Protein AF-A0A3S3Q9B1-F1 (afdb_monomer)

Organism: NCBI:txid337451

pLDDT: mean 76.55, std 15.91, range [37.69, 96.19]

Solvent-accessible surface area (backbone atoms only — not comparable to full-atom values): 11858 Å² total; per-residue (Å²): 141,81,86,81,82,79,83,76,65,72,68,66,63,62,66,69,70,69,63,75,92,60,77,68,72,58,46,68,86,80,88,86,66,55,57,88,33,91,87,23,96,75,39,64,89,87,60,53,73,64,57,52,51,53,49,50,52,52,49,54,61,58,49,54,61,74,75,48,88,69,92,48,78,86,69,70,36,44,25,36,36,39,21,56,76,62,81,48,58,57,76,54,77,49,78,68,45,53,60,90,79,42,88,65,54,41,81,47,54,31,87,36,75,68,34,50,76,69,32,92,77,44,84,55,40,60,28,75,50,72,46,98,79,78,67,29,34,36,32,34,34,38,31,27,29,60,50,76,42,69,12,94,67,22,96,80,44,47,34,76,46,68,74,42,52,30,31,38,22,22,33,30,43,58,83,58,88,18,75,49,49,57,48,80,17,75,46,95,41,85,42,5,70,79,50,69,126

InterPro domains:
  IPR021109 Aspartic peptidase domain superfamily [G3DSA:2.40.70.10] (76-196)
  IPR021109 Aspartic peptidase domain superfamily [SSF50630] (79-195)
  IPR032861 Xylanase inhibitor, N-terminal [PF14543] (80-195)
  IPR033121 Peptidase family A1 domain [PS51767] (60-197)
  IPR051708 Plant Aspartic Proteinase A1 [PTHR47967] (14-195)

Secondary structure (DSSP, 8-state):
---------THHHHTTS-----------------TTSTTSTT--TT--HHHHHHHHHHHHHHTHHHHS---SGGG----EEEBSSPSEE---SSPPB-GGG-SS-EEPPTTSHHHHHH-TT-SS-EEEEE-TTSS-EEEEEEEEEEEEEE-SSSTTSEEEEEEEEEEEEEEEES--TTT-SEE---SSSTTSGGG--

Nearest PDB structures (foldseek):
  4zl4-assembly2_B  TM=7.342E-01  e=2.072E-05  Plasmodium vivax
  8tyf-assembly1_A  TM=6.576E-01  e=2.203E-05  Plasmodium vivax Sal-1
  8tyg-assembly1_A  TM=7.034E-01  e=2.431E-04  Plasmodium vivax Sal-1
  6yf7-assembly1_AA  TM=3.285E-01  e=1.831E+00  Marine phage AC

Sequence (197 aa):
MAASATLFPIATFFFLLNLPNSLDAAGFSVDLIHRDSPKSPFYNHSESLFDRVSRAIHRSNSHVNYFIPSTSVATRKDVFSTCLPCKSCYKQLVPLFDPSKSSTRKEISCDSSICVNISHDCTSNEYMYSYGDYVTYTNGVLARETFMMNSSDSASGRLSIPNITFGCGQDNHGTFFGEAAGVVGLGKGPFSLISLN

Foldseek 3Di:
DDDDDDCPDPVVVVVVPPPPPDPVVQDADDDDDDLCDPPHPNHDPPDDPVNVVVVVVVVVVVCVVVVVPDLDLQPDLAWEFAAPPAPAADAAPDDGHYLVPAPQKDFDQLPDPVNVSNDVPSPFQKDKYADPVRQWIFIAGKIWGWDKDQTPRDPVRIDTDGGQIHGHGRHTGDDPVNHGRIDARCDDDCRHPPNPD

Radius of gyration: 24.28 Å; Cα contacts (8 Å, |Δi|>4): 300; chains: 1; bounding box: 94×49×45 Å

Structure (mmCIF, N/CA/C/O backbone):
data_AF-A0A3S3Q9B1-F1
#
_entry.id   AF-A0A3S3Q9B1-F1
#
loop_
_atom_site.group_PDB
_atom_site.id
_atom_site.type_symbol
_atom_site.label_atom_id
_atom_site.label_alt_id
_atom_site.label_comp_id
_atom_site.label_asym_id
_atom_site.label_entity_id
_atom_site.label_seq_id
_atom_site.pdbx_PDB_ins_code
_atom_site.Cartn_x
_atom_site.Cartn_y
_atom_site.Cartn_z
_atom_site.occupancy
_atom_site.B_iso_or_equiv
_atom_site.auth_seq_id
_atom_site.auth_comp_id
_atom_site.auth_asym_id
_atom_site.auth_atom_id
_atom_site.pdbx_PDB_model_num
ATOM 1 N N . MET A 1 1 ? -75.116 21.967 12.425 1.00 39.22 1 MET A N 1
ATOM 2 C CA . MET A 1 1 ? -74.081 21.658 11.417 1.00 39.22 1 MET A CA 1
ATOM 3 C C . MET A 1 1 ? -73.132 22.842 11.345 1.00 39.22 1 MET A C 1
ATOM 5 O O . MET A 1 1 ? -73.524 23.879 10.837 1.00 39.22 1 MET A O 1
ATOM 9 N N . ALA A 1 2 ? -71.936 22.723 11.913 1.00 37.69 2 ALA A N 1
ATOM 10 C CA . ALA A 1 2 ? -70.848 23.674 11.709 1.00 37.69 2 ALA A CA 1
ATOM 11 C C . ALA A 1 2 ? -69.559 22.850 11.668 1.00 37.69 2 ALA A C 1
ATOM 13 O O . ALA A 1 2 ? -69.164 22.269 12.676 1.00 37.69 2 ALA A O 1
ATOM 14 N N . ALA A 1 3 ? -68.978 22.706 10.478 1.00 39.88 3 ALA A N 1
ATOM 15 C CA . ALA A 1 3 ? -67.693 22.051 10.292 1.00 39.88 3 ALA A CA 1
ATOM 16 C C . ALA A 1 3 ? -66.604 23.122 10.418 1.00 39.88 3 ALA A C 1
ATOM 18 O O . ALA A 1 3 ? -66.527 24.033 9.598 1.00 39.88 3 ALA A O 1
ATOM 19 N N . SER A 1 4 ? -65.808 23.033 11.482 1.00 40.53 4 SER A N 1
ATOM 20 C CA . SER A 1 4 ? -64.617 23.855 11.673 1.00 40.53 4 SER A CA 1
ATOM 21 C C . SER A 1 4 ? -63.492 23.273 10.818 1.00 40.53 4 SER A C 1
ATOM 23 O O . SER A 1 4 ? -63.052 22.149 11.055 1.00 40.53 4 SER A O 1
ATOM 25 N N . ALA A 1 5 ? -63.069 24.008 9.791 1.00 48.28 5 ALA A N 1
ATOM 26 C CA . ALA A 1 5 ? -61.915 23.658 8.975 1.00 48.28 5 ALA A CA 1
ATOM 27 C C . ALA A 1 5 ? -60.637 24.049 9.730 1.00 48.28 5 ALA A C 1
ATOM 29 O O . ALA A 1 5 ? -60.256 25.219 9.778 1.00 48.28 5 ALA A O 1
ATOM 30 N N . THR A 1 6 ? -59.974 23.072 10.342 1.00 53.41 6 THR A N 1
ATOM 31 C CA . THR A 1 6 ? -58.645 23.255 10.925 1.00 53.41 6 THR A CA 1
ATOM 32 C C . THR A 1 6 ? -57.597 23.221 9.812 1.00 53.41 6 THR A C 1
ATOM 34 O O . THR A 1 6 ? -57.182 22.168 9.336 1.00 53.41 6 THR A O 1
ATOM 37 N N . LEU A 1 7 ? -57.162 24.406 9.381 1.00 52.91 7 LEU A N 1
ATOM 38 C CA . LEU A 1 7 ? -55.941 24.596 8.598 1.00 52.91 7 LEU A CA 1
ATOM 39 C C . LEU A 1 7 ? -54.734 24.208 9.468 1.00 52.91 7 LEU A C 1
ATOM 41 O O . LEU A 1 7 ? -54.210 25.028 10.218 1.00 52.91 7 LEU A O 1
ATOM 45 N N . PHE A 1 8 ? -54.299 22.949 9.393 1.00 51.44 8 PHE A N 1
ATOM 46 C CA . PHE A 1 8 ? -52.978 22.560 9.886 1.00 51.44 8 PHE A CA 1
ATOM 47 C C . PHE A 1 8 ? -51.910 23.077 8.905 1.00 51.44 8 PHE A C 1
ATOM 49 O O . PHE A 1 8 ? -52.069 22.925 7.691 1.00 51.44 8 PHE A O 1
ATOM 56 N N . PRO A 1 9 ? -50.850 23.747 9.386 1.00 48.22 9 PRO A N 1
ATOM 57 C CA . PRO A 1 9 ? -50.042 24.614 8.549 1.00 48.22 9 PRO A CA 1
ATOM 58 C C . PRO A 1 9 ? -49.066 23.798 7.700 1.00 48.22 9 PRO A C 1
ATOM 60 O O . PRO A 1 9 ? -48.244 23.047 8.212 1.00 48.22 9 PRO A O 1
ATOM 63 N N . ILE A 1 10 ? -49.079 24.061 6.394 1.00 54.91 10 ILE A N 1
ATOM 64 C CA . ILE A 1 10 ? -48.086 23.619 5.394 1.00 54.91 10 ILE A CA 1
ATOM 65 C C . ILE A 1 10 ? -46.639 23.989 5.813 1.00 54.91 10 ILE A C 1
ATOM 67 O O . ILE A 1 10 ? -45.666 23.425 5.315 1.00 54.91 10 ILE A O 1
ATOM 71 N N . ALA A 1 11 ? -46.482 24.888 6.791 1.00 51.44 11 ALA A N 1
ATOM 72 C CA . ALA A 1 11 ? -45.204 25.306 7.354 1.00 51.44 11 ALA A CA 1
ATOM 73 C C . ALA A 1 11 ? -44.421 24.189 8.076 1.00 51.44 11 ALA A C 1
ATOM 75 O O . ALA A 1 11 ? -43.192 24.230 8.069 1.00 51.44 11 ALA A O 1
ATOM 76 N N . THR A 1 12 ? -45.073 23.174 8.661 1.00 50.50 12 THR A N 1
ATOM 77 C CA . THR A 1 12 ? -44.341 22.069 9.319 1.00 50.50 12 THR A CA 1
ATOM 78 C C . THR A 1 12 ? -43.737 21.082 8.321 1.00 50.50 12 THR A C 1
ATOM 80 O O . THR A 1 12 ? -42.731 20.450 8.630 1.00 50.50 12 THR A O 1
ATOM 83 N N . PHE A 1 13 ? -44.277 20.997 7.100 1.00 46.75 13 PHE A N 1
ATOM 84 C CA . PHE A 1 13 ? -43.728 20.139 6.045 1.00 46.75 13 PHE A CA 1
ATOM 85 C C . PHE A 1 13 ? -42.479 20.749 5.385 1.00 46.75 13 PHE A C 1
ATOM 87 O O . PHE A 1 13 ? -41.559 20.029 5.008 1.00 46.75 13 PHE A O 1
ATOM 94 N N . PHE A 1 14 ? -42.387 22.083 5.324 1.00 45.53 14 PHE A N 1
ATOM 95 C CA . PHE A 1 14 ? -41.204 22.778 4.795 1.00 45.53 14 PHE A CA 1
ATOM 96 C C . PHE A 1 14 ? -39.977 22.711 5.717 1.00 45.53 14 PHE A C 1
ATOM 98 O O . PHE A 1 14 ? -38.847 22.809 5.240 1.00 45.53 14 PHE A O 1
ATOM 105 N N . PHE A 1 15 ? -40.169 22.493 7.021 1.00 44.94 15 PHE A N 1
ATOM 106 C CA . PHE A 1 15 ? -39.056 22.354 7.965 1.00 44.94 15 PHE A CA 1
ATOM 107 C C . PHE A 1 15 ? -38.378 20.974 7.937 1.00 44.94 15 PHE A C 1
ATOM 109 O O . PHE A 1 15 ? -37.271 20.845 8.447 1.00 44.94 15 PHE A O 1
ATOM 116 N N . LEU A 1 16 ? -38.983 19.962 7.300 1.00 45.41 16 LEU A N 1
ATOM 117 C CA . LEU A 1 16 ? -38.395 18.619 7.167 1.00 45.41 16 LEU A CA 1
ATOM 118 C C . LEU A 1 16 ? -37.626 18.395 5.852 1.00 45.41 16 LEU A C 1
ATOM 120 O O . LEU A 1 16 ? -36.987 17.359 5.700 1.00 45.41 16 LEU A O 1
ATOM 124 N N . LEU A 1 17 ? -37.642 19.353 4.917 1.00 45.69 17 LEU A N 1
ATOM 125 C CA . LEU A 1 17 ? -36.891 19.263 3.652 1.00 45.69 17 LEU A CA 1
ATOM 126 C C . LEU A 1 17 ? -35.545 19.999 3.669 1.00 45.69 17 LEU A C 1
ATOM 128 O O . LEU A 1 17 ? -34.814 19.949 2.687 1.00 45.69 17 LEU A O 1
ATOM 132 N N . ASN A 1 18 ? -35.181 20.617 4.793 1.00 46.81 18 ASN A N 1
ATOM 133 C CA . ASN A 1 18 ? -33.829 21.123 5.017 1.00 46.81 18 ASN A CA 1
ATOM 134 C C . ASN A 1 18 ? -33.027 20.130 5.868 1.00 46.81 18 ASN A C 1
ATOM 136 O O . ASN A 1 18 ? -32.461 20.496 6.896 1.00 46.81 18 ASN A O 1
ATOM 140 N N . LEU A 1 19 ? -32.964 18.862 5.446 1.00 50.75 19 LEU A N 1
ATOM 141 C CA . LEU A 1 19 ? -31.731 18.129 5.706 1.00 50.75 19 LEU A CA 1
ATOM 142 C C . LEU A 1 19 ? -30.678 18.767 4.797 1.00 50.75 19 LEU A C 1
ATOM 144 O O . LEU A 1 19 ? -30.915 18.835 3.587 1.00 50.75 19 LEU A O 1
ATOM 148 N N . PRO A 1 20 ? -29.542 19.255 5.321 1.00 48.69 20 PRO A N 1
ATOM 149 C CA . PRO A 1 20 ? -28.422 19.562 4.458 1.00 48.69 20 PRO A CA 1
ATOM 150 C C . PRO A 1 20 ? -28.050 18.254 3.758 1.00 48.69 20 PRO A C 1
ATOM 152 O O . PRO A 1 20 ? -27.448 17.360 4.347 1.00 48.69 20 PRO A O 1
ATOM 155 N N . ASN A 1 21 ? -28.431 18.131 2.487 1.00 48.91 21 ASN A N 1
ATOM 156 C CA . ASN A 1 21 ? -27.843 17.168 1.567 1.00 48.91 21 ASN A CA 1
ATOM 157 C C . ASN A 1 21 ? -26.429 17.646 1.223 1.00 48.91 21 ASN A C 1
ATOM 159 O O . ASN A 1 21 ? -26.099 17.927 0.078 1.00 48.91 21 ASN A O 1
ATOM 163 N N . SER A 1 22 ? -25.600 17.762 2.246 1.00 51.00 22 SER A N 1
ATOM 164 C CA . SER A 1 22 ? -24.172 17.587 2.135 1.00 51.00 22 SER A CA 1
ATOM 165 C C . SER A 1 22 ? -23.821 16.624 3.256 1.00 51.00 22 SER A C 1
ATOM 167 O O . SER A 1 22 ? -23.395 17.007 4.345 1.00 51.00 22 SER A O 1
ATOM 169 N N . LEU A 1 23 ? -23.990 15.327 2.976 1.00 49.91 23 LEU A N 1
ATOM 170 C CA . LEU A 1 23 ? -22.909 14.439 3.372 1.00 49.91 23 LEU A CA 1
ATOM 171 C C . LEU A 1 23 ? -21.690 15.052 2.682 1.00 49.91 23 LEU A C 1
ATO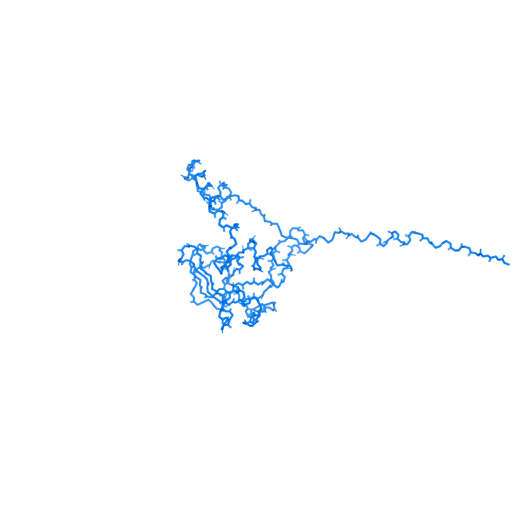M 173 O O . LEU A 1 23 ? -21.492 14.834 1.488 1.00 49.91 23 LEU A O 1
ATOM 177 N N . ASP A 1 24 ? -20.946 15.901 3.394 1.00 52.44 24 ASP A N 1
ATOM 178 C CA . ASP A 1 24 ? -19.548 16.104 3.065 1.00 52.44 24 ASP A CA 1
ATOM 179 C C . ASP A 1 24 ? -18.982 14.699 3.143 1.00 52.44 24 ASP A C 1
ATOM 181 O O . ASP A 1 24 ? -18.795 14.132 4.224 1.00 52.44 24 ASP A O 1
ATOM 185 N N . ALA A 1 25 ? -18.888 14.057 1.982 1.00 57.12 25 ALA A N 1
ATOM 186 C CA . ALA A 1 25 ? -18.220 12.790 1.855 1.00 57.12 25 ALA A CA 1
ATOM 187 C C . ALA A 1 25 ? -16.782 13.113 2.233 1.00 57.12 25 ALA A C 1
ATOM 189 O O . ALA A 1 25 ? -16.034 13.641 1.415 1.00 57.12 25 ALA A O 1
ATOM 190 N N . ALA A 1 26 ? -16.458 12.911 3.513 1.00 61.94 26 ALA A N 1
ATOM 191 C CA . ALA A 1 26 ? -15.146 13.182 4.055 1.00 61.94 26 ALA A CA 1
ATOM 192 C C . ALA A 1 26 ? -14.145 12.464 3.149 1.00 61.94 26 ALA A C 1
ATOM 194 O O . ALA A 1 26 ? -14.135 11.237 3.054 1.00 61.94 26 ALA A O 1
ATOM 195 N N . GLY A 1 27 ? -13.389 13.257 2.402 1.00 68.69 27 GLY A N 1
ATOM 196 C CA . GLY A 1 27 ? -12.473 12.795 1.375 1.00 68.69 27 GLY A CA 1
ATOM 197 C C . GLY A 1 27 ? -11.041 13.099 1.773 1.00 68.69 27 GLY A C 1
ATOM 198 O O . GLY A 1 27 ? -10.777 13.820 2.735 1.00 68.69 27 GLY A O 1
ATOM 199 N N . PHE A 1 28 ? -10.094 12.539 1.039 1.00 72.44 28 PHE A N 1
ATOM 200 C CA . PHE A 1 28 ? -8.712 12.995 1.082 1.00 72.44 28 PHE A CA 1
ATOM 201 C C . PHE A 1 28 ? -8.373 13.588 -0.283 1.00 72.44 28 PHE A C 1
ATOM 203 O O . PHE A 1 28 ? -8.840 13.099 -1.312 1.00 72.44 28 PHE A O 1
ATOM 210 N N . SER A 1 29 ? -7.569 14.648 -0.283 1.00 74.31 29 SER A N 1
ATOM 211 C CA . SER A 1 29 ? -7.074 15.268 -1.507 1.00 74.31 29 SER A CA 1
ATOM 212 C C . SER A 1 29 ? -5.618 14.872 -1.727 1.00 74.31 29 SER A C 1
ATOM 214 O O . SER A 1 29 ? -4.835 14.805 -0.776 1.00 74.31 29 SER A O 1
ATOM 216 N N . VAL A 1 30 ? -5.258 14.580 -2.976 1.00 76.69 30 VAL A N 1
ATOM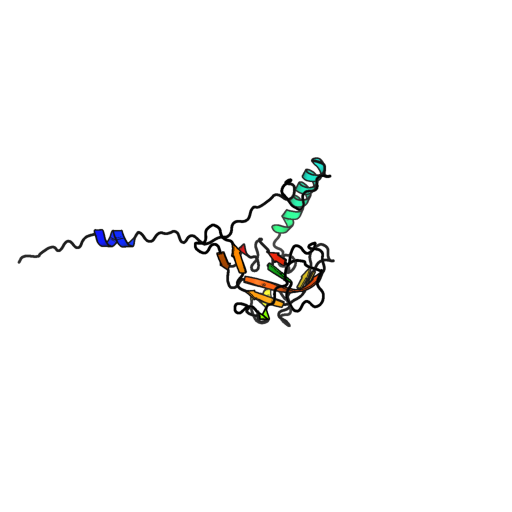 217 C CA . VAL A 1 30 ? -3.887 14.257 -3.386 1.00 76.69 30 VAL A CA 1
ATOM 218 C C . VAL A 1 30 ? -3.531 15.097 -4.599 1.00 76.69 30 VAL A C 1
ATOM 220 O O . VAL A 1 30 ? -4.252 15.090 -5.597 1.00 76.69 30 VAL A O 1
ATOM 223 N N . ASP A 1 31 ? -2.378 15.758 -4.541 1.00 80.56 31 ASP A N 1
ATOM 224 C CA . ASP A 1 31 ? -1.837 16.481 -5.684 1.00 80.56 31 ASP A CA 1
ATOM 225 C C . ASP A 1 31 ? -1.187 15.512 -6.677 1.00 80.56 31 ASP A C 1
ATOM 227 O O . ASP A 1 31 ? -0.159 14.885 -6.406 1.00 80.56 31 ASP A O 1
ATOM 231 N N . LEU A 1 32 ? -1.773 15.408 -7.870 1.00 81.38 32 LEU A N 1
ATOM 232 C CA . LEU A 1 32 ? -1.190 14.653 -8.975 1.00 81.38 32 LEU A CA 1
ATOM 233 C C . LEU A 1 32 ? -0.111 15.492 -9.664 1.00 81.38 32 LEU A C 1
ATOM 235 O O . LEU A 1 32 ? -0.386 16.340 -10.514 1.00 81.38 32 LEU A O 1
ATOM 239 N N . ILE A 1 33 ? 1.145 15.234 -9.310 1.00 85.31 33 ILE A N 1
ATOM 240 C CA . ILE A 1 33 ? 2.300 15.864 -9.951 1.00 85.31 33 ILE A CA 1
ATOM 241 C C . ILE A 1 33 ? 2.735 15.006 -11.141 1.00 85.31 33 ILE A C 1
ATOM 243 O O . ILE A 1 33 ? 3.099 13.841 -10.989 1.00 85.31 33 ILE A O 1
ATOM 247 N N . HIS A 1 34 ? 2.734 15.586 -12.344 1.00 85.06 34 HIS A N 1
ATOM 248 C CA . HIS A 1 34 ? 3.246 14.900 -13.531 1.00 85.06 34 HIS A CA 1
ATOM 249 C C . HIS A 1 34 ? 4.719 14.502 -13.330 1.00 85.06 34 HIS A C 1
ATOM 251 O O . HIS A 1 34 ? 5.523 15.336 -12.921 1.00 85.06 34 HIS A O 1
ATOM 257 N N . ARG A 1 35 ? 5.099 13.259 -13.667 1.00 83.81 35 ARG A N 1
ATOM 258 C CA . ARG A 1 35 ? 6.462 12.719 -13.460 1.00 83.81 35 ARG A CA 1
ATOM 259 C C . ARG A 1 35 ? 7.567 13.630 -14.001 1.00 83.81 35 ARG A C 1
ATOM 261 O O . ARG A 1 35 ? 8.596 13.788 -13.354 1.00 83.81 35 ARG A O 1
ATOM 268 N N . ASP A 1 36 ? 7.341 14.212 -15.177 1.00 84.06 36 ASP A N 1
ATOM 269 C CA . ASP A 1 36 ? 8.312 15.076 -15.860 1.00 84.06 36 ASP A CA 1
ATOM 270 C C . ASP A 1 36 ? 8.165 16.567 -15.464 1.00 84.06 36 ASP A C 1
ATOM 272 O O . ASP A 1 36 ? 8.717 17.443 -16.125 1.00 84.06 36 ASP A O 1
ATOM 276 N N . SER A 1 37 ? 7.408 16.878 -14.405 1.00 89.00 37 SER A N 1
ATOM 277 C CA . SER A 1 37 ? 7.353 18.211 -13.787 1.00 89.00 37 SER A CA 1
ATOM 278 C C . SER A 1 37 ? 8.567 18.431 -12.881 1.00 89.00 37 SER A C 1
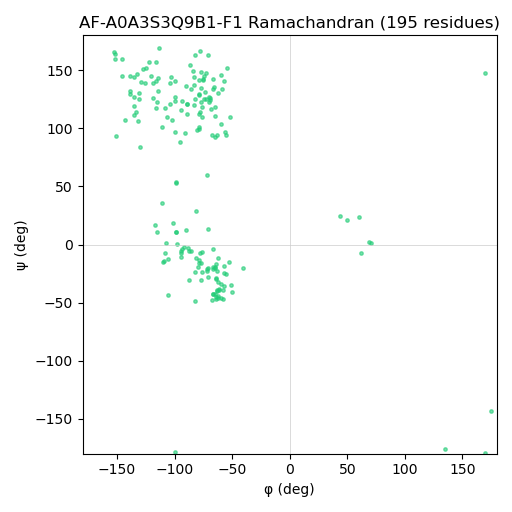ATOM 280 O O . SER A 1 37 ? 8.889 17.521 -12.126 1.00 89.00 37 SER A O 1
ATOM 282 N N . PRO A 1 38 ? 9.168 19.634 -12.823 1.00 89.94 38 PRO A N 1
ATOM 283 C CA . PRO A 1 38 ? 10.228 19.955 -11.858 1.00 89.94 38 PRO A CA 1
ATOM 284 C C . PRO A 1 38 ? 9.846 19.755 -10.383 1.00 89.94 38 PRO A C 1
ATOM 286 O O . PRO A 1 38 ? 10.723 19.683 -9.532 1.00 89.94 38 PRO A O 1
ATOM 289 N N . LYS A 1 39 ? 8.544 19.686 -10.066 1.00 88.31 39 LYS A N 1
ATOM 290 C CA . LYS A 1 39 ? 8.042 19.394 -8.712 1.00 88.31 39 LYS A CA 1
ATOM 291 C C . LYS A 1 39 ? 8.037 17.898 -8.372 1.00 88.31 39 LYS A C 1
ATOM 293 O O . LYS A 1 39 ? 7.766 17.540 -7.233 1.00 88.31 39 LYS A O 1
ATOM 298 N N . SER A 1 40 ? 8.243 17.026 -9.358 1.00 84.31 40 SER A N 1
ATOM 299 C CA . SER A 1 40 ? 8.225 15.576 -9.170 1.00 84.31 40 SER A CA 1
ATOM 300 C C . SER A 1 40 ? 9.532 15.110 -8.522 1.00 84.31 40 SER A C 1
ATOM 302 O O . SER A 1 40 ? 10.600 15.478 -9.013 1.00 84.31 40 SER A O 1
ATOM 304 N N . PRO A 1 41 ? 9.490 14.234 -7.502 1.00 83.12 41 PRO A N 1
ATOM 305 C CA . PRO A 1 41 ? 10.698 13.639 -6.923 1.00 83.12 41 PRO A CA 1
ATOM 306 C C . PRO A 1 41 ? 11.461 12.750 -7.922 1.00 83.12 41 PRO A C 1
ATOM 308 O O . PRO A 1 41 ? 12.636 12.461 -7.728 1.00 83.12 41 PRO A O 1
ATOM 311 N N . PHE A 1 42 ? 10.815 12.345 -9.020 1.00 80.81 42 PHE A N 1
ATOM 312 C CA . PHE A 1 42 ? 11.414 11.550 -10.097 1.00 80.81 42 PHE A CA 1
ATOM 313 C C . PHE A 1 42 ? 11.841 12.394 -11.306 1.00 80.81 42 PHE A C 1
ATOM 315 O O . PHE A 1 42 ? 12.105 11.847 -12.381 1.00 80.81 42 PHE A O 1
ATOM 322 N N . TYR A 1 43 ? 11.845 13.722 -11.173 1.00 86.38 43 TYR A N 1
ATOM 323 C CA . TYR A 1 43 ? 12.243 14.614 -12.250 1.00 86.38 43 TYR A CA 1
ATOM 324 C C . TYR A 1 43 ? 13.743 14.506 -12.526 1.00 86.38 43 TYR A C 1
ATOM 326 O O . TYR A 1 43 ? 14.574 14.687 -11.640 1.00 86.38 43 TYR A O 1
ATOM 334 N N . ASN A 1 44 ? 14.098 14.253 -13.783 1.00 86.50 44 ASN A N 1
ATOM 335 C CA . ASN A 1 44 ? 15.488 14.179 -14.205 1.00 86.50 44 ASN A CA 1
ATOM 336 C C . ASN A 1 44 ? 15.898 15.468 -14.936 1.00 86.50 44 ASN A C 1
ATOM 338 O O . ASN A 1 44 ? 15.505 15.719 -16.081 1.00 86.50 44 ASN A O 1
ATOM 342 N N . HIS A 1 45 ? 16.709 16.286 -14.259 1.00 87.56 45 HIS A N 1
ATOM 343 C CA . HIS A 1 45 ? 17.209 17.564 -14.777 1.00 87.56 45 HIS A CA 1
ATOM 344 C C . HIS A 1 45 ? 18.162 17.410 -15.970 1.00 87.56 45 HIS A C 1
ATOM 346 O O . HIS A 1 45 ? 18.343 18.368 -16.717 1.00 87.56 45 HIS A O 1
ATOM 352 N N . SER A 1 46 ? 18.746 16.227 -16.168 1.00 91.62 46 SER A N 1
ATOM 353 C CA . SER A 1 46 ? 19.710 15.957 -17.239 1.00 91.62 46 SER A CA 1
ATOM 354 C C . SER A 1 46 ? 19.061 15.510 -18.556 1.00 91.62 46 SER A C 1
ATOM 356 O O . SER A 1 46 ? 19.770 15.309 -19.536 1.00 91.62 46 SER A O 1
ATOM 358 N N . GLU A 1 47 ? 17.735 15.339 -18.607 1.00 89.25 47 GLU A N 1
ATOM 359 C CA . GLU A 1 47 ? 17.032 14.915 -19.828 1.00 89.25 47 GLU A CA 1
ATOM 360 C C . GLU A 1 47 ? 16.729 16.076 -20.772 1.00 89.25 47 GLU A C 1
ATOM 362 O O . GLU A 1 47 ? 16.202 17.110 -20.345 1.00 89.25 47 GLU A O 1
ATOM 367 N N . SER A 1 48 ? 16.946 15.857 -22.071 1.00 91.69 48 SER A N 1
ATOM 368 C CA . SER A 1 48 ? 16.516 16.796 -23.104 1.00 91.69 48 SER A CA 1
ATOM 369 C C . SER A 1 48 ? 14.991 16.801 -23.270 1.00 91.69 48 SER A C 1
ATOM 371 O O . SER A 1 48 ? 14.285 15.871 -22.871 1.00 91.69 48 SER A O 1
ATOM 373 N N . LEU A 1 49 ? 14.463 17.845 -23.916 1.00 88.62 49 LEU A N 1
ATOM 374 C CA . LEU A 1 49 ? 13.045 17.905 -24.280 1.00 88.62 49 LEU A CA 1
ATOM 375 C C . LEU A 1 49 ? 12.637 16.722 -25.176 1.00 88.62 49 LEU A C 1
ATOM 377 O O . LEU A 1 49 ? 11.561 16.157 -24.992 1.00 88.62 49 LEU A O 1
ATOM 381 N N . PHE A 1 50 ? 13.504 16.323 -26.111 1.00 92.25 50 PHE A N 1
ATOM 382 C CA . PHE A 1 50 ? 13.240 15.204 -27.013 1.00 92.25 50 PHE A CA 1
ATOM 383 C C . PHE A 1 50 ? 13.141 13.876 -26.257 1.00 92.25 50 PHE A C 1
ATOM 385 O O . PHE A 1 50 ? 12.205 13.112 -26.489 1.00 92.25 50 PHE A O 1
ATOM 392 N N . ASP A 1 51 ? 14.035 13.632 -25.294 1.00 90.62 51 ASP A N 1
ATOM 393 C CA . ASP A 1 51 ? 13.993 12.414 -24.477 1.00 90.62 51 ASP A CA 1
ATOM 394 C C . ASP A 1 51 ? 12.696 12.318 -23.669 1.00 90.62 51 ASP A C 1
ATOM 396 O O . ASP A 1 51 ? 12.108 11.241 -23.549 1.00 90.62 51 ASP A O 1
ATOM 400 N N . ARG A 1 52 ? 12.214 13.453 -23.149 1.00 89.81 52 ARG A N 1
ATOM 401 C CA . ARG A 1 52 ? 10.943 13.522 -22.413 1.00 89.81 52 ARG A CA 1
ATOM 402 C C . ARG A 1 52 ? 9.759 13.180 -23.306 1.00 89.81 52 ARG A C 1
ATOM 404 O O . ARG A 1 52 ? 8.926 12.365 -22.917 1.00 89.81 52 ARG A O 1
ATOM 411 N N . VAL A 1 53 ? 9.702 13.757 -24.509 1.00 91.19 53 VAL A N 1
ATOM 412 C CA . VAL A 1 53 ? 8.643 13.466 -25.491 1.00 91.19 53 VAL A CA 1
ATOM 413 C C . VAL A 1 53 ? 8.703 12.003 -25.932 1.00 91.19 53 VAL A C 1
ATOM 415 O O . VAL A 1 53 ? 7.680 11.323 -25.925 1.00 91.19 53 VAL A O 1
ATOM 418 N N . SER A 1 54 ? 9.895 11.487 -26.235 1.00 91.94 54 SER A N 1
ATOM 419 C CA . SER A 1 54 ? 10.106 10.085 -26.610 1.00 91.94 54 SER A CA 1
ATOM 420 C C . SER A 1 54 ? 9.626 9.127 -25.514 1.00 91.94 54 SER A C 1
ATOM 422 O O . SER A 1 54 ? 8.835 8.218 -25.775 1.00 91.94 54 SER A O 1
ATOM 424 N N . ARG A 1 55 ? 9.993 9.384 -24.250 1.00 87.25 55 ARG A N 1
ATOM 425 C CA . ARG A 1 55 ? 9.491 8.612 -23.102 1.00 87.25 55 ARG A CA 1
ATOM 426 C C . ARG A 1 55 ? 7.982 8.745 -22.922 1.00 87.25 55 ARG A C 1
ATOM 428 O O . ARG A 1 55 ? 7.340 7.754 -22.586 1.00 87.25 55 ARG A O 1
ATOM 435 N N . ALA A 1 56 ? 7.401 9.926 -23.133 1.00 87.56 56 ALA A N 1
ATOM 436 C CA . ALA A 1 56 ? 5.955 10.119 -23.048 1.00 87.56 56 ALA A CA 1
ATOM 437 C C . ALA A 1 56 ? 5.207 9.288 -24.101 1.00 87.56 56 ALA A C 1
ATOM 439 O O . ALA A 1 56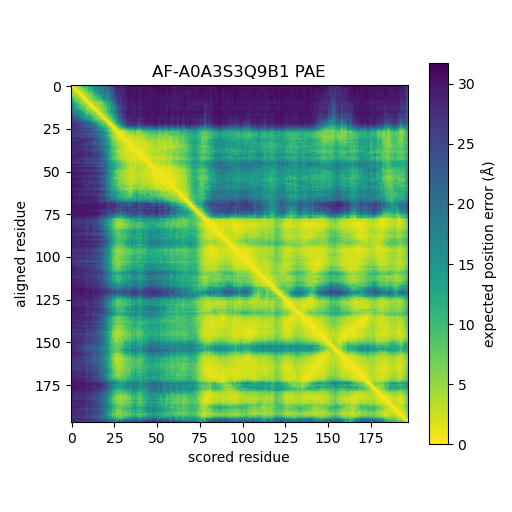 ? 4.249 8.599 -23.753 1.00 87.56 56 ALA A O 1
ATOM 440 N N . ILE A 1 57 ? 5.691 9.271 -25.345 1.00 87.81 57 ILE A N 1
ATOM 441 C CA . ILE A 1 57 ? 5.152 8.427 -26.422 1.00 87.81 57 ILE A CA 1
ATOM 442 C C . ILE A 1 57 ? 5.304 6.948 -26.065 1.00 87.81 57 ILE A C 1
ATOM 444 O O . ILE A 1 57 ? 4.342 6.187 -26.164 1.00 87.81 57 ILE A O 1
ATOM 448 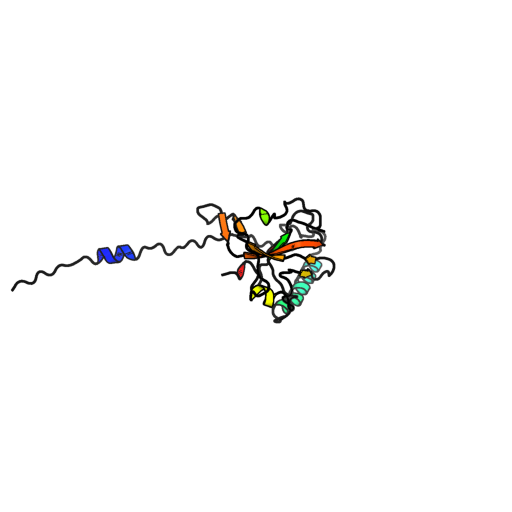N N . HIS A 1 58 ? 6.481 6.538 -25.588 1.00 85.94 58 HIS A N 1
ATOM 449 C CA . HIS A 1 58 ? 6.722 5.153 -25.191 1.00 85.94 58 HIS A CA 1
ATOM 450 C C . HIS A 1 58 ? 5.761 4.707 -24.080 1.00 85.94 58 HIS A C 1
ATOM 452 O O . HIS A 1 58 ? 5.113 3.671 -24.204 1.00 85.94 58 HIS A O 1
ATOM 458 N N . ARG A 1 59 ? 5.580 5.531 -23.038 1.00 84.19 59 ARG A N 1
ATOM 459 C CA . ARG A 1 59 ? 4.595 5.283 -21.973 1.00 84.19 59 ARG A CA 1
ATOM 460 C C . ARG A 1 59 ? 3.169 5.233 -22.509 1.00 84.19 59 ARG A C 1
ATOM 462 O O . ARG A 1 59 ? 2.399 4.393 -22.057 1.00 84.19 59 ARG A O 1
ATOM 469 N N . SER A 1 60 ? 2.821 6.094 -23.466 1.00 82.19 60 SER A N 1
ATOM 470 C CA . SER A 1 60 ? 1.494 6.087 -24.088 1.00 82.19 60 SER A CA 1
ATOM 471 C C . SER A 1 60 ? 1.219 4.784 -24.839 1.00 82.19 60 SER A C 1
ATOM 473 O O . SER A 1 60 ? 0.117 4.253 -24.737 1.00 82.19 60 SER A O 1
ATOM 475 N N . ASN A 1 61 ? 2.212 4.242 -25.544 1.00 81.88 61 ASN A N 1
ATOM 476 C CA . ASN A 1 61 ? 2.096 2.939 -26.197 1.00 81.88 61 ASN A CA 1
ATOM 477 C C . 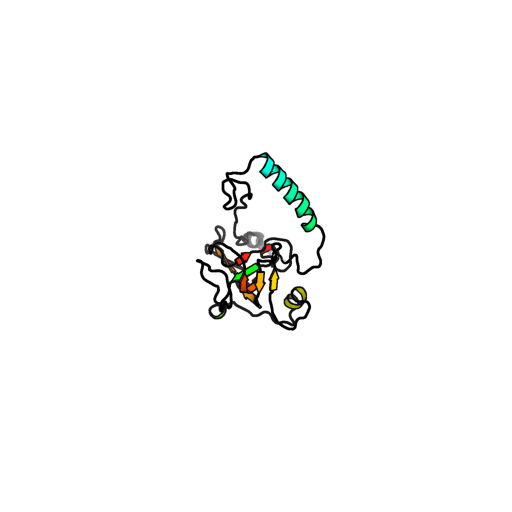ASN A 1 61 ? 1.966 1.811 -25.165 1.00 81.88 61 ASN A C 1
ATOM 479 O O . ASN A 1 61 ? 1.102 0.950 -25.299 1.00 81.88 61 ASN A O 1
ATOM 483 N N . SER A 1 62 ? 2.749 1.851 -24.083 1.00 74.12 62 SER A N 1
ATOM 484 C CA . SER A 1 62 ? 2.638 0.877 -22.988 1.00 74.12 62 SER A CA 1
ATOM 485 C C . SER A 1 62 ? 1.291 0.949 -22.258 1.00 74.12 62 SER A C 1
ATOM 487 O O . SER A 1 62 ? 0.800 -0.069 -21.775 1.00 74.12 62 SER A O 1
ATOM 489 N N . HIS A 1 63 ? 0.659 2.126 -22.210 1.00 70.06 63 HIS A N 1
ATOM 490 C CA . HIS A 1 63 ? -0.669 2.329 -21.625 1.00 70.06 63 HIS A CA 1
ATOM 491 C C . HIS A 1 63 ? -1.782 1.593 -22.377 1.00 70.06 63 HIS A C 1
ATOM 493 O O . HIS A 1 63 ? -2.827 1.334 -21.787 1.00 70.06 63 HIS A O 1
ATOM 499 N N . VAL A 1 64 ? -1.579 1.205 -23.639 1.00 69.25 64 VAL A N 1
ATOM 500 C CA . VAL A 1 64 ? -2.556 0.384 -24.374 1.00 69.25 64 VAL A CA 1
ATOM 501 C C . VAL A 1 64 ? -2.789 -0.949 -23.656 1.00 69.25 64 VAL A C 1
ATOM 503 O O . VAL A 1 64 ? -3.927 -1.403 -23.565 1.00 69.25 64 VAL A O 1
ATOM 506 N N . ASN A 1 65 ? -1.755 -1.505 -23.016 1.00 64.69 65 ASN A N 1
ATOM 507 C CA . ASN A 1 65 ? -1.863 -2.738 -22.231 1.00 64.69 65 ASN A CA 1
ATOM 508 C C . ASN A 1 65 ? -2.773 -2.596 -21.001 1.00 64.69 65 ASN A C 1
ATOM 510 O O . ASN A 1 65 ? -3.260 -3.596 -20.491 1.00 64.69 65 ASN A O 1
ATOM 514 N N . TYR A 1 66 ? -3.038 -1.370 -20.533 1.00 60.53 66 TYR A N 1
ATOM 515 C CA . TYR A 1 66 ? -3.981 -1.113 -19.441 1.00 60.53 66 TYR A CA 1
ATOM 516 C C . TYR A 1 66 ? -5.442 -1.338 -19.859 1.00 60.53 66 TYR A C 1
ATOM 518 O O . TYR A 1 66 ? -6.288 -1.636 -19.017 1.00 60.53 66 TYR A O 1
ATOM 526 N N . PHE A 1 67 ? -5.746 -1.158 -21.147 1.00 63.38 67 PHE A N 1
ATOM 527 C CA . PHE A 1 67 ? -7.091 -1.322 -21.702 1.00 63.38 67 PHE A CA 1
ATOM 528 C C . PHE A 1 67 ? -7.331 -2.718 -22.275 1.00 63.38 67 PHE A C 1
ATOM 530 O O . PHE A 1 67 ? -8.477 -3.067 -22.552 1.00 63.38 67 PHE A O 1
ATOM 537 N N . ILE A 1 68 ? -6.275 -3.523 -22.417 1.00 61.69 68 ILE A N 1
ATOM 538 C CA . ILE A 1 68 ? -6.407 -4.951 -22.684 1.00 61.69 68 ILE A CA 1
ATOM 539 C C . ILE A 1 68 ? -6.812 -5.608 -21.357 1.00 61.69 68 ILE A C 1
ATOM 541 O O . ILE A 1 68 ? -6.068 -5.496 -20.380 1.00 61.69 68 ILE A O 1
ATOM 545 N N . PRO A 1 69 ? -7.985 -6.258 -21.269 1.00 50.75 69 PRO A N 1
ATOM 546 C CA . PRO A 1 69 ? -8.402 -6.933 -20.052 1.00 50.75 69 PRO A CA 1
ATOM 547 C C . PRO A 1 69 ? -7.486 -8.136 -19.808 1.00 50.75 69 PRO A C 1
ATOM 549 O O . PRO A 1 69 ? -7.700 -9.222 -20.336 1.00 50.75 69 PRO A O 1
ATOM 552 N N . SER A 1 70 ? -6.442 -7.934 -19.008 1.00 47.88 70 SER A N 1
ATOM 553 C CA . SER A 1 70 ? -5.660 -9.028 -18.449 1.00 47.88 70 SER A CA 1
ATOM 554 C C . SER A 1 70 ? -6.460 -9.648 -17.313 1.00 47.88 70 SER A C 1
ATOM 556 O O . SER A 1 70 ? -6.611 -9.065 -16.244 1.00 47.88 70 SER A O 1
ATOM 558 N N . THR A 1 71 ? -6.951 -10.864 -17.534 1.00 47.81 71 THR A N 1
ATOM 559 C CA . THR A 1 71 ? -7.514 -11.753 -16.506 1.00 47.81 71 THR A CA 1
ATOM 560 C C . THR A 1 71 ? -6.437 -12.322 -15.575 1.00 47.81 71 THR A C 1
ATOM 562 O O . THR A 1 71 ? -6.682 -13.294 -14.867 1.00 47.81 71 THR A O 1
ATOM 565 N N . SER A 1 72 ? -5.219 -11.777 -15.608 1.00 44.47 72 SER A N 1
ATOM 566 C CA . SER A 1 72 ? -4.078 -12.309 -14.887 1.00 44.47 72 SER A CA 1
ATOM 567 C C . SER A 1 72 ? -3.827 -11.540 -13.595 1.00 44.47 72 SER A C 1
ATOM 569 O O . SER A 1 72 ? -3.842 -10.311 -13.523 1.00 44.47 72 SER A O 1
ATOM 571 N N . VAL A 1 73 ? -3.476 -12.320 -12.583 1.00 49.34 73 VAL A N 1
ATOM 572 C CA . VAL A 1 73 ? -2.837 -11.949 -11.316 1.00 49.34 73 VAL A CA 1
ATOM 573 C C . VAL A 1 73 ? -1.722 -10.884 -11.467 1.00 49.34 73 VAL A C 1
ATOM 575 O O . VAL A 1 73 ? -1.404 -10.178 -10.514 1.00 49.34 73 VAL A O 1
ATOM 578 N N . ALA A 1 74 ? -1.161 -10.718 -12.669 1.00 40.69 74 ALA A N 1
ATOM 579 C CA . ALA A 1 74 ? -0.085 -9.789 -13.010 1.00 40.69 74 ALA A CA 1
ATOM 580 C C . ALA A 1 74 ? -0.498 -8.304 -13.138 1.00 40.69 74 ALA A C 1
ATOM 582 O O . ALA A 1 74 ? 0.377 -7.452 -13.272 1.00 40.69 74 ALA A O 1
ATOM 583 N N . THR A 1 75 ? -1.789 -7.952 -13.076 1.00 50.41 75 THR A N 1
ATOM 584 C CA . THR A 1 75 ? -2.241 -6.542 -12.997 1.00 50.41 75 THR A CA 1
ATOM 585 C C . THR A 1 75 ? -2.847 -6.193 -11.641 1.00 50.41 75 THR A C 1
ATOM 587 O O . THR A 1 75 ? -3.813 -5.431 -11.556 1.00 50.41 75 THR A O 1
ATOM 590 N N . ARG A 1 76 ? -2.311 -6.772 -10.567 1.00 58.19 76 ARG A N 1
ATOM 591 C CA . ARG A 1 76 ? -2.694 -6.434 -9.197 1.00 58.19 76 ARG A CA 1
ATOM 592 C C . ARG A 1 76 ? -2.304 -4.981 -8.884 1.00 58.19 76 ARG A C 1
ATOM 594 O O . ARG A 1 76 ? -1.132 -4.623 -8.835 1.00 58.19 76 ARG A O 1
ATOM 601 N N . LYS A 1 77 ? -3.308 -4.113 -8.733 1.00 67.12 77 LYS A N 1
ATOM 602 C CA . LYS A 1 77 ? -3.157 -2.694 -8.350 1.00 67.12 77 LYS A CA 1
ATOM 603 C C . LYS A 1 77 ? -3.431 -2.560 -6.867 1.00 67.12 77 LYS A C 1
ATOM 605 O O . LYS A 1 77 ? -4.320 -1.816 -6.451 1.00 67.12 77 LYS A O 1
ATOM 610 N N . ASP A 1 78 ? -2.714 -3.369 -6.112 1.00 74.31 78 ASP A N 1
ATOM 611 C CA . ASP A 1 78 ? -3.065 -3.663 -4.740 1.00 74.31 78 ASP A CA 1
ATOM 612 C C . ASP A 1 78 ? -2.470 -2.619 -3.807 1.00 74.31 78 ASP A C 1
ATOM 614 O O . ASP A 1 78 ? -1.460 -1.970 -4.095 1.00 74.31 78 ASP A O 1
ATOM 618 N N . VAL A 1 79 ? -3.113 -2.461 -2.662 1.00 86.81 79 VAL A N 1
ATOM 619 C CA . VAL A 1 79 ? -2.512 -1.786 -1.520 1.00 86.81 79 VAL A CA 1
ATOM 620 C C . VAL A 1 79 ? -1.571 -2.781 -0.835 1.00 86.81 79 VAL A C 1
ATOM 622 O O . VAL A 1 79 ? -1.974 -3.905 -0.539 1.00 86.81 79 VAL A O 1
ATOM 625 N N . PHE A 1 80 ? -0.329 -2.384 -0.566 1.00 89.44 80 PHE A N 1
ATOM 626 C CA . PHE A 1 80 ? 0.623 -3.166 0.226 1.00 89.44 80 PHE A CA 1
ATOM 627 C C . PHE A 1 80 ? 1.299 -2.287 1.279 1.00 89.44 80 PHE A C 1
ATOM 629 O O . PHE A 1 80 ? 1.570 -1.108 1.040 1.00 89.44 80 PHE A O 1
ATOM 636 N N . SER A 1 81 ? 1.614 -2.881 2.428 1.00 92.62 81 SER A N 1
ATOM 637 C CA . SER A 1 81 ? 2.512 -2.294 3.422 1.00 92.62 81 SER A CA 1
ATOM 638 C C . SER A 1 81 ? 3.454 -3.347 4.008 1.00 92.62 81 SER A C 1
ATOM 640 O O . SER A 1 81 ? 3.070 -4.502 4.189 1.00 92.62 81 SER A O 1
ATOM 642 N N . THR A 1 82 ? 4.687 -2.948 4.307 1.00 93.94 82 THR A N 1
ATOM 643 C CA . THR A 1 82 ? 5.692 -3.753 4.999 1.00 93.94 82 THR A CA 1
ATOM 644 C C . THR A 1 82 ? 5.295 -3.933 6.465 1.00 93.94 82 THR A C 1
ATOM 646 O O . THR A 1 82 ? 5.131 -2.965 7.216 1.00 93.94 82 THR A O 1
ATOM 649 N N . CYS A 1 83 ? 5.169 -5.188 6.879 1.00 94.88 83 CYS A N 1
ATOM 650 C CA . CYS A 1 83 ? 4.630 -5.587 8.168 1.00 94.88 83 CYS A CA 1
ATOM 651 C C . CYS A 1 83 ? 5.649 -6.293 9.062 1.00 94.88 83 CYS A C 1
ATOM 653 O O . CYS A 1 83 ? 6.593 -6.930 8.596 1.00 94.88 83 CYS A O 1
ATOM 655 N N . LEU A 1 84 ? 5.390 -6.252 10.369 1.00 94.81 84 LEU A N 1
ATOM 656 C CA . LEU A 1 84 ? 6.009 -7.141 11.343 1.00 94.81 84 LEU A CA 1
ATOM 657 C C . LEU A 1 84 ? 5.264 -8.494 11.444 1.00 94.81 84 LEU A C 1
ATOM 659 O O . LEU A 1 84 ? 4.042 -8.537 11.282 1.00 94.81 84 LEU A O 1
ATOM 663 N N . PRO A 1 85 ? 5.976 -9.593 11.763 1.00 94.81 85 PRO A N 1
ATOM 664 C CA . PRO A 1 85 ? 7.432 -9.708 11.702 1.00 94.81 85 PRO A CA 1
ATOM 665 C C . PRO A 1 85 ? 7.925 -9.638 10.251 1.00 94.81 85 PRO A C 1
ATOM 667 O O . PRO A 1 85 ? 7.399 -10.319 9.374 1.00 94.81 85 PRO A O 1
ATOM 670 N N . CYS A 1 86 ? 8.967 -8.845 10.016 1.00 93.12 86 CYS A N 1
ATOM 671 C CA . CYS A 1 86 ? 9.668 -8.835 8.741 1.00 93.12 86 CYS A CA 1
ATOM 672 C C . CYS A 1 86 ? 10.786 -9.889 8.787 1.00 93.12 86 CYS A C 1
ATOM 674 O O . CYS A 1 86 ? 11.665 -9.824 9.648 1.00 93.12 86 CYS A O 1
ATOM 676 N N . LYS A 1 87 ? 10.742 -10.860 7.872 1.00 93.62 87 LYS A N 1
ATOM 677 C CA . LYS A 1 87 ? 11.738 -11.931 7.723 1.00 93.62 87 LYS A CA 1
ATOM 678 C C . LYS A 1 87 ? 12.947 -11.455 6.919 1.00 93.62 87 LYS A C 1
ATOM 680 O O . LYS A 1 87 ? 14.081 -11.650 7.339 1.00 93.62 87 LYS A O 1
ATOM 685 N N . SER A 1 88 ? 12.694 -10.829 5.773 1.00 92.94 88 SER A N 1
ATOM 686 C CA . SER A 1 88 ? 13.716 -10.332 4.850 1.00 92.94 88 SER A CA 1
ATOM 687 C C . SER A 1 88 ? 13.158 -9.118 4.115 1.00 92.94 88 SER A C 1
ATOM 689 O O . SER A 1 88 ? 12.455 -9.261 3.127 1.00 92.94 88 SER A O 1
ATOM 691 N N . CYS A 1 89 ? 13.398 -7.908 4.619 1.00 91.25 89 CYS A N 1
ATOM 692 C CA . CYS A 1 89 ? 12.927 -6.685 3.966 1.00 91.25 89 CYS A CA 1
ATOM 693 C C . CYS A 1 89 ? 14.084 -5.735 3.697 1.00 91.25 89 CYS A C 1
ATOM 695 O O . CYS A 1 89 ? 15.068 -5.693 4.443 1.00 91.25 89 CYS A O 1
ATOM 697 N N . TYR A 1 90 ? 13.929 -4.915 2.662 1.00 87.38 90 TYR A N 1
ATOM 698 C CA . TYR A 1 90 ? 14.764 -3.737 2.470 1.00 87.38 90 TYR A CA 1
ATOM 699 C C . TYR A 1 90 ? 14.742 -2.834 3.718 1.00 87.38 90 TYR A C 1
ATOM 701 O O . TYR A 1 90 ? 13.772 -2.788 4.478 1.00 87.38 90 TYR A O 1
ATOM 709 N N . LYS A 1 91 ? 15.831 -2.090 3.943 1.00 84.44 91 LYS A N 1
ATOM 710 C CA . LYS A 1 91 ? 15.911 -1.146 5.066 1.00 84.44 91 LYS A CA 1
ATOM 711 C C . LYS A 1 91 ? 14.982 0.042 4.820 1.00 84.44 91 LYS A C 1
ATOM 713 O O . LYS A 1 91 ? 15.096 0.706 3.791 1.00 84.44 91 LYS A O 1
ATOM 718 N N . GLN A 1 92 ? 14.119 0.335 5.789 1.00 85.31 92 GLN A N 1
ATOM 719 C CA . GLN A 1 92 ? 13.234 1.498 5.775 1.00 85.31 92 GLN A CA 1
ATOM 720 C C . GLN A 1 92 ? 13.475 2.427 6.965 1.00 85.31 92 GLN A C 1
ATOM 722 O O . GLN A 1 92 ? 13.817 1.970 8.053 1.00 85.31 92 GLN A O 1
ATOM 727 N N . LEU A 1 93 ? 13.327 3.733 6.730 1.00 84.44 93 LEU A N 1
ATOM 728 C CA . LEU A 1 93 ? 13.441 4.792 7.738 1.00 84.44 93 LEU A CA 1
ATOM 729 C C . LEU A 1 93 ? 12.100 5.036 8.434 1.00 84.44 93 LEU A C 1
ATOM 731 O O . LEU A 1 93 ? 12.055 5.399 9.607 1.00 84.44 93 LEU A O 1
ATOM 735 N N . VAL A 1 94 ? 11.005 4.821 7.706 1.00 86.94 94 VAL A N 1
ATOM 736 C CA . VAL A 1 94 ? 9.647 4.868 8.246 1.00 86.94 94 VAL A CA 1
ATOM 737 C C . VAL A 1 94 ? 9.320 3.592 9.040 1.00 86.94 94 VAL A C 1
ATOM 739 O O . VAL A 1 94 ? 9.822 2.516 8.700 1.00 86.94 94 VAL A O 1
ATOM 742 N N . PRO A 1 95 ? 8.478 3.662 10.088 1.00 91.12 95 PRO A N 1
ATOM 743 C CA . PRO A 1 95 ? 8.109 2.491 10.882 1.00 91.12 95 PRO A CA 1
ATOM 744 C C . PRO A 1 95 ? 7.423 1.389 10.065 1.00 91.12 95 PRO A C 1
ATOM 746 O O . PRO A 1 95 ? 6.655 1.663 9.144 1.00 91.12 95 PRO A O 1
ATOM 749 N N . LEU A 1 96 ? 7.684 0.136 10.440 1.00 93.12 96 LEU A N 1
ATOM 750 C CA . LEU A 1 96 ? 6.953 -1.032 9.945 1.00 93.12 96 LEU A CA 1
ATOM 751 C C . LEU A 1 96 ? 5.568 -1.097 10.591 1.00 93.12 96 LEU A C 1
ATOM 753 O O . LEU A 1 96 ? 5.422 -0.774 11.774 1.00 93.12 96 LEU A O 1
ATOM 757 N N . PHE A 1 97 ? 4.565 -1.561 9.847 1.00 94.44 97 PHE A N 1
ATOM 758 C CA . PHE A 1 97 ? 3.241 -1.782 10.418 1.00 94.44 97 PHE A CA 1
ATOM 759 C C . PHE A 1 97 ? 3.256 -3.017 11.330 1.00 94.44 97 PHE A C 1
ATOM 761 O O . PHE A 1 97 ? 3.647 -4.104 10.910 1.00 94.44 97 PHE A O 1
ATOM 768 N N . ASP A 1 98 ? 2.834 -2.862 12.586 1.00 95.31 98 ASP A N 1
ATOM 769 C CA . ASP A 1 98 ? 2.694 -3.968 13.535 1.00 95.31 98 ASP A CA 1
ATOM 770 C C . ASP A 1 98 ? 1.221 -4.401 13.616 1.00 95.31 98 ASP A C 1
ATOM 772 O O . ASP A 1 98 ? 0.445 -3.782 14.353 1.00 95.31 98 ASP A O 1
ATOM 776 N N . PRO A 1 99 ? 0.808 -5.451 12.883 1.00 93.75 99 PRO A N 1
ATOM 777 C CA . PRO A 1 99 ? -0.589 -5.873 12.857 1.00 93.75 99 PRO A CA 1
ATOM 778 C C . PRO A 1 99 ? -1.092 -6.343 14.228 1.00 93.75 99 PRO A C 1
ATOM 780 O O . PRO A 1 99 ? -2.293 -6.285 14.469 1.00 93.75 99 PRO A O 1
ATOM 783 N N . SER A 1 100 ? -0.204 -6.763 15.140 1.00 94.62 100 SER A N 1
ATOM 784 C CA . SER A 1 100 ? -0.590 -7.222 16.483 1.00 94.62 100 SER A CA 1
ATOM 785 C C . SER A 1 100 ? -1.065 -6.090 17.399 1.00 94.62 100 SER A C 1
ATOM 787 O O . SER A 1 100 ? -1.765 -6.333 18.379 1.00 94.62 100 SER A O 1
ATOM 789 N N . LYS A 1 101 ? -0.705 -4.843 17.073 1.00 96.19 101 LYS A N 1
ATOM 790 C CA . LYS A 1 101 ? -1.074 -3.645 17.839 1.00 96.19 101 LYS A CA 1
ATOM 791 C C . LYS A 1 101 ? -2.345 -2.969 17.334 1.00 96.19 101 LYS A C 1
ATOM 793 O O . LYS A 1 101 ? -2.782 -1.987 17.931 1.00 96.19 101 LYS A O 1
ATOM 798 N N . SER A 1 102 ? -2.929 -3.462 16.245 1.00 96.00 102 SER A N 1
ATOM 799 C CA . SER A 1 102 ? -4.148 -2.906 15.671 1.00 96.00 102 SER A CA 1
ATOM 800 C C . SER A 1 102 ? -5.365 -3.726 16.085 1.00 96.00 102 SER A C 1
ATOM 802 O O . SER A 1 102 ? -5.448 -4.920 15.810 1.00 96.00 102 SER A O 1
ATOM 804 N N . SER A 1 103 ? -6.345 -3.074 16.710 1.00 95.88 103 SER A N 1
ATOM 805 C CA . SER A 1 103 ? -7.630 -3.695 17.051 1.00 95.88 103 SER A CA 1
ATOM 806 C C . SER A 1 103 ? -8.590 -3.792 15.860 1.00 95.88 103 SER A C 1
ATOM 808 O O . SER A 1 103 ? -9.566 -4.538 15.917 1.00 95.88 103 SER A O 1
ATOM 810 N N . THR A 1 104 ? -8.333 -3.050 14.779 1.00 95.81 104 THR A N 1
ATOM 811 C CA . THR A 1 104 ? -9.152 -3.038 13.558 1.00 95.81 104 THR A CA 1
ATOM 812 C C . THR A 1 104 ? -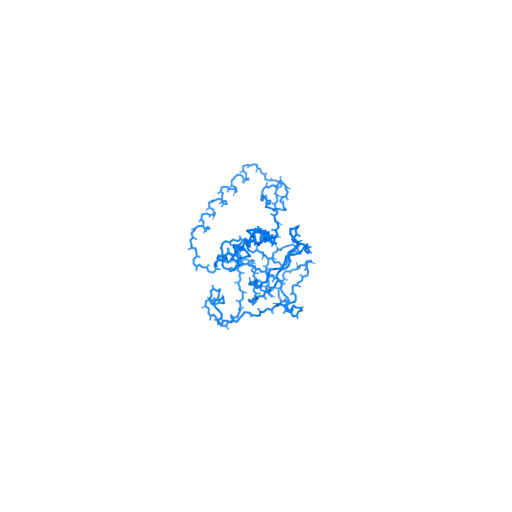8.645 -4.000 12.482 1.00 95.81 104 THR A C 1
ATOM 814 O O . THR A 1 104 ? -9.349 -4.240 11.493 1.00 95.81 104 THR A O 1
ATOM 817 N N . ARG A 1 105 ? -7.476 -4.615 12.698 1.00 94.06 105 ARG A N 1
ATOM 818 C CA . ARG A 1 105 ? -6.911 -5.668 11.850 1.00 94.06 105 ARG A CA 1
ATOM 819 C C . ARG A 1 105 ? -7.825 -6.895 11.830 1.00 94.06 105 ARG A C 1
ATOM 821 O O . ARG A 1 105 ? -8.189 -7.434 12.872 1.00 94.06 105 ARG A O 1
ATOM 828 N N . LYS A 1 106 ? -8.141 -7.398 10.633 1.00 92.12 106 LYS A N 1
ATOM 829 C CA . LYS A 1 106 ? -8.889 -8.657 10.443 1.00 92.12 106 LYS A CA 1
ATOM 830 C C . LYS A 1 106 ? -8.265 -9.551 9.392 1.00 92.12 106 LYS A C 1
ATOM 832 O O . LYS A 1 106 ? -8.199 -9.173 8.219 1.00 92.12 106 LYS A O 1
ATOM 837 N N . GLU A 1 107 ? -7.757 -10.707 9.799 1.00 87.69 107 GLU A N 1
ATOM 838 C CA . GLU A 1 107 ? -7.176 -11.685 8.878 1.00 87.69 107 GLU A CA 1
ATOM 839 C C . GLU A 1 107 ? -8.187 -12.100 7.803 1.00 87.69 107 GLU A C 1
ATOM 841 O O . GLU A 1 107 ? -9.387 -12.193 8.068 1.00 87.69 107 GLU A O 1
ATOM 846 N N . ILE A 1 108 ? -7.707 -12.270 6.570 1.00 86.44 108 ILE A N 1
ATOM 847 C CA . ILE A 1 108 ? -8.539 -12.752 5.471 1.00 86.44 108 ILE A CA 1
ATOM 848 C C . ILE A 1 108 ? -8.381 -14.266 5.400 1.00 86.44 108 ILE A C 1
ATOM 850 O O . ILE A 1 108 ? -7.267 -14.767 5.265 1.00 86.44 108 ILE A O 1
ATOM 854 N N . SER A 1 109 ? -9.507 -14.970 5.497 1.00 84.25 109 SER A N 1
ATOM 855 C CA . SER A 1 109 ? -9.558 -16.426 5.390 1.00 84.25 109 SER A CA 1
ATOM 856 C C . SER A 1 109 ? -9.341 -16.895 3.947 1.00 84.25 109 SER A C 1
ATOM 858 O O . SER A 1 109 ? -9.761 -16.219 2.999 1.00 84.25 109 SER A O 1
ATOM 860 N N . CYS A 1 110 ? -8.714 -18.061 3.781 1.00 79.81 110 CYS A N 1
ATOM 861 C CA . CYS A 1 110 ? -8.397 -18.651 2.476 1.00 79.81 110 CYS A CA 1
ATOM 862 C C . CYS A 1 110 ? -9.638 -18.972 1.633 1.00 79.81 110 CYS A C 1
ATOM 864 O O . CYS A 1 110 ? -9.597 -18.884 0.410 1.00 79.81 110 CYS A O 1
ATOM 866 N N . ASP A 1 111 ? -10.746 -19.324 2.283 1.00 80.06 111 ASP A N 1
ATOM 867 C CA . ASP A 1 111 ? -12.033 -19.636 1.650 1.00 80.06 111 ASP A CA 1
ATOM 868 C C . ASP A 1 111 ? -12.820 -18.386 1.224 1.00 80.06 111 ASP A C 1
ATOM 870 O O . ASP A 1 111 ? -13.849 -18.482 0.552 1.00 80.06 111 ASP A O 1
ATOM 874 N N . SER A 1 112 ? -12.348 -17.192 1.594 1.00 80.56 112 SER A N 1
ATOM 875 C CA . SER A 1 112 ? -12.997 -15.955 1.185 1.00 80.56 112 SER A CA 1
ATOM 876 C C . SER A 1 112 ? -12.875 -15.753 -0.325 1.00 80.56 112 SER A C 1
ATOM 878 O O . SER A 1 112 ? -11.824 -15.973 -0.928 1.00 80.56 112 SER A O 1
ATOM 880 N N . SER A 1 113 ? -13.935 -15.221 -0.935 1.00 78.25 113 SER A N 1
ATOM 881 C CA . SER A 1 113 ? -13.943 -14.860 -2.360 1.00 78.25 113 SER A CA 1
ATOM 882 C C . SER A 1 113 ? -12.807 -13.904 -2.745 1.00 78.25 113 SER A C 1
ATOM 884 O O . SER A 1 113 ? -12.365 -13.880 -3.889 1.00 78.25 113 SER A O 1
ATOM 886 N N . ILE A 1 114 ? -12.308 -13.124 -1.787 1.00 74.94 114 ILE A N 1
ATOM 887 C CA . ILE A 1 114 ? -11.152 -12.245 -1.951 1.00 74.94 114 ILE A CA 1
ATOM 888 C C . ILE A 1 114 ? -9.868 -13.052 -2.158 1.00 74.94 114 ILE A C 1
ATOM 890 O O . ILE A 1 114 ? -9.118 -12.752 -3.081 1.00 74.94 114 ILE A O 1
ATOM 894 N N . CYS A 1 115 ? -9.625 -14.074 -1.334 1.00 74.88 115 CYS A N 1
ATOM 895 C CA . CYS A 1 115 ? -8.429 -14.906 -1.441 1.00 74.88 115 CYS A CA 1
ATOM 896 C C . CYS A 1 115 ? -8.437 -15.733 -2.734 1.00 74.88 115 CYS A C 1
ATOM 898 O O . CYS A 1 115 ? -7.442 -15.716 -3.454 1.00 74.88 115 CYS A O 1
ATOM 900 N N . VAL A 1 116 ? -9.584 -16.321 -3.096 1.00 69.62 116 VAL A N 1
ATOM 901 C CA . VAL A 1 116 ? -9.777 -17.091 -4.345 1.00 69.62 116 VAL A CA 1
ATOM 902 C C . VAL A 1 116 ? -9.456 -16.272 -5.599 1.00 69.62 116 VAL A C 1
ATOM 904 O O . VAL A 1 116 ? -8.910 -16.792 -6.567 1.00 69.62 116 VAL A O 1
ATOM 907 N N . ASN A 1 117 ? -9.761 -14.973 -5.590 1.00 67.38 117 ASN A N 1
ATOM 908 C CA . ASN A 1 117 ? -9.467 -14.090 -6.721 1.00 67.38 117 ASN A CA 1
ATOM 909 C C . ASN A 1 117 ? -7.987 -13.670 -6.812 1.00 67.38 117 ASN A C 1
ATOM 911 O O . ASN A 1 117 ? -7.567 -13.145 -7.842 1.00 67.38 117 ASN A O 1
ATOM 915 N N . ILE A 1 118 ? -7.202 -13.854 -5.746 1.00 64.81 118 ILE A N 1
ATOM 916 C CA . ILE A 1 118 ? -5.804 -13.401 -5.652 1.00 64.81 118 ILE A CA 1
ATOM 917 C C . ILE A 1 118 ? -4.831 -14.579 -5.775 1.00 64.81 118 ILE A C 1
ATOM 919 O O . ILE A 1 118 ? -3.811 -14.462 -6.464 1.00 64.81 118 ILE A O 1
ATOM 923 N N . SER A 1 119 ? -5.134 -15.692 -5.109 1.00 62.12 119 SER A N 1
ATOM 924 C CA . SER A 1 119 ? -4.335 -16.913 -5.067 1.00 62.12 119 SER A CA 1
ATOM 925 C C . SER A 1 119 ? -5.122 -18.048 -5.712 1.00 62.12 119 SER A C 1
ATOM 927 O O . SER A 1 119 ? -6.189 -18.419 -5.233 1.00 62.12 119 SER A O 1
ATOM 929 N N . HIS A 1 120 ? -4.597 -18.596 -6.808 1.00 55.66 120 HIS A N 1
ATOM 930 C CA . HIS A 1 120 ? -5.276 -19.642 -7.578 1.00 55.66 120 HIS A CA 1
ATOM 931 C C . HIS A 1 120 ? -5.428 -20.971 -6.822 1.00 55.66 120 HIS A C 1
ATOM 933 O O . HIS A 1 120 ? -6.298 -21.755 -7.190 1.00 55.66 120 HIS A O 1
ATOM 939 N N . ASP A 1 121 ? -4.611 -21.217 -5.791 1.00 54.88 121 ASP A N 1
ATOM 940 C CA . ASP A 1 121 ? -4.560 -22.512 -5.098 1.00 54.88 121 ASP A CA 1
ATOM 941 C C . ASP A 1 121 ? -5.229 -22.504 -3.711 1.00 54.88 121 ASP A C 1
ATOM 943 O O . ASP A 1 121 ? -5.462 -23.572 -3.154 1.00 54.88 121 ASP A O 1
ATOM 947 N N . CYS A 1 122 ? -5.569 -21.333 -3.143 1.00 61.03 122 CYS A N 1
ATOM 948 C CA . CYS A 1 122 ? -6.266 -21.175 -1.847 1.00 61.03 122 CYS A CA 1
ATOM 949 C C . CYS A 1 122 ? -5.767 -22.066 -0.687 1.00 61.03 122 CYS A C 1
ATOM 951 O O . CYS A 1 122 ? -6.500 -22.331 0.266 1.00 61.03 122 CYS A O 1
ATOM 953 N N . THR A 1 123 ? -4.515 -22.514 -0.730 1.00 61.34 123 THR A N 1
ATOM 954 C CA . THR A 1 123 ? -3.891 -23.333 0.317 1.00 61.34 123 THR A CA 1
ATOM 955 C C . THR A 1 123 ? -3.433 -22.489 1.506 1.00 61.34 123 THR A C 1
ATOM 957 O O . THR A 1 123 ? -3.273 -23.007 2.610 1.00 61.34 123 THR A O 1
ATOM 960 N N . SER A 1 124 ? -3.272 -21.181 1.302 1.00 68.88 124 SER A N 1
ATOM 961 C CA . SER A 1 124 ? -2.840 -20.199 2.293 1.00 68.88 124 SER A CA 1
ATOM 962 C C . SER A 1 124 ? -3.410 -18.813 1.964 1.00 68.88 124 SER A C 1
ATOM 964 O O . SER A 1 124 ? -3.775 -18.522 0.822 1.00 68.88 124 SER A O 1
ATOM 966 N N . ASN A 1 125 ? -3.466 -17.928 2.960 1.00 76.94 125 ASN A N 1
ATOM 967 C CA . ASN A 1 125 ? -3.829 -16.520 2.786 1.00 76.94 125 ASN A CA 1
ATOM 968 C C . ASN A 1 125 ? -2.635 -15.685 2.299 1.00 76.94 125 ASN A C 1
ATOM 970 O O . ASN A 1 125 ? -2.534 -14.491 2.599 1.00 76.94 125 ASN A O 1
ATOM 974 N N . GLU A 1 126 ? -1.718 -16.323 1.571 1.00 82.12 126 GLU A N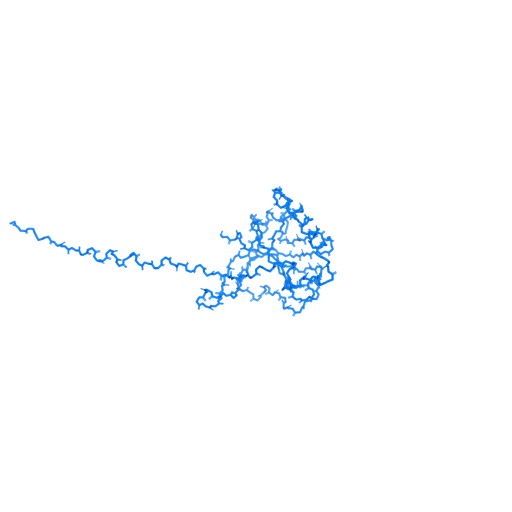 1
ATOM 975 C CA . GLU A 1 126 ? -0.498 -15.704 1.091 1.00 82.12 126 GLU A CA 1
ATOM 976 C C . GLU A 1 126 ? -0.796 -14.602 0.080 1.00 82.12 126 GLU A C 1
ATOM 978 O O . GLU A 1 126 ? -1.597 -14.720 -0.850 1.00 82.12 126 GLU A O 1
ATOM 983 N N . TYR A 1 127 ? -0.089 -13.503 0.278 1.00 81.81 127 TYR A N 1
ATOM 984 C CA . TYR A 1 127 ? -0.006 -12.389 -0.635 1.00 81.81 127 TYR A CA 1
ATOM 985 C C . TYR A 1 127 ? 1.383 -12.409 -1.260 1.00 81.81 127 TYR A C 1
ATOM 987 O O . TYR A 1 127 ? 2.372 -12.252 -0.554 1.00 81.81 127 TYR A O 1
ATOM 995 N N . MET A 1 128 ? 1.459 -12.590 -2.575 1.00 82.38 128 MET A N 1
ATOM 996 C CA . MET A 1 128 ? 2.716 -12.537 -3.326 1.00 82.38 128 MET A CA 1
ATOM 997 C C . MET A 1 128 ? 2.552 -11.641 -4.540 1.00 82.38 128 MET A C 1
ATOM 999 O O . MET A 1 128 ? 1.657 -11.876 -5.350 1.00 82.38 128 MET A O 1
ATOM 1003 N N . TYR A 1 129 ? 3.410 -10.644 -4.694 1.00 80.06 129 TYR A N 1
ATOM 1004 C CA . TYR A 1 129 ? 3.403 -9.760 -5.849 1.00 80.06 129 TYR A CA 1
ATOM 1005 C C . TYR A 1 129 ? 4.826 -9.467 -6.321 1.00 80.06 129 TYR A C 1
ATOM 1007 O O . TYR A 1 129 ? 5.691 -9.099 -5.529 1.00 80.06 129 TYR A O 1
ATOM 1015 N N . SER A 1 130 ? 5.051 -9.599 -7.627 1.00 80.75 130 SER A N 1
ATOM 1016 C CA . SER A 1 130 ? 6.319 -9.281 -8.286 1.00 80.75 130 SER A CA 1
ATOM 1017 C C . SER A 1 130 ? 6.114 -8.105 -9.228 1.00 80.75 130 SER A C 1
ATOM 1019 O O . SER A 1 130 ? 5.165 -8.081 -10.013 1.00 80.75 130 SER A O 1
ATOM 1021 N N . TYR A 1 131 ? 7.008 -7.126 -9.152 1.00 78.38 131 TYR A N 1
ATOM 1022 C CA . TYR A 1 131 ? 6.987 -5.970 -10.036 1.00 78.38 131 TYR A CA 1
ATOM 1023 C C . TYR A 1 131 ? 7.660 -6.314 -11.373 1.00 78.38 131 TYR A C 1
ATOM 1025 O O . TYR A 1 131 ? 8.381 -7.302 -11.503 1.00 78.38 131 TYR A O 1
ATOM 1033 N N . GLY A 1 132 ? 7.407 -5.495 -12.398 1.00 72.00 132 GLY A N 1
ATOM 1034 C CA . GLY A 1 132 ? 7.859 -5.763 -13.771 1.00 72.00 132 GLY A CA 1
ATOM 1035 C C . GLY A 1 132 ? 9.378 -5.731 -13.992 1.00 72.00 132 GLY A C 1
ATOM 1036 O O . GLY A 1 132 ? 9.827 -6.005 -15.100 1.00 72.00 132 GLY A O 1
ATOM 1037 N N . ASP A 1 133 ? 10.165 -5.391 -12.971 1.00 75.50 133 ASP A N 1
ATOM 1038 C CA . ASP A 1 133 ? 11.628 -5.480 -12.980 1.00 75.50 133 ASP A CA 1
ATOM 1039 C C . ASP A 1 133 ? 12.149 -6.876 -12.587 1.00 75.50 133 ASP A C 1
ATOM 1041 O O . ASP A 1 133 ? 13.353 -7.112 -12.658 1.00 75.50 133 ASP A O 1
ATOM 1045 N N . TYR A 1 134 ? 11.260 -7.795 -12.187 1.00 74.94 134 TYR A N 1
ATOM 1046 C CA . TYR A 1 134 ? 11.524 -9.186 -11.784 1.00 74.94 134 TYR A CA 1
ATOM 1047 C C . TYR A 1 134 ? 12.431 -9.380 -10.560 1.00 74.94 134 TYR A C 1
ATOM 1049 O O . TYR A 1 134 ? 12.565 -10.499 -10.072 1.00 74.94 134 TYR A O 1
ATOM 1057 N N . VAL A 1 135 ? 13.034 -8.312 -10.044 1.00 81.44 135 VAL A N 1
ATOM 1058 C CA . VAL A 1 135 ? 13.908 -8.323 -8.862 1.00 81.44 135 VAL A CA 1
ATOM 1059 C C . VAL A 1 135 ? 13.269 -7.639 -7.656 1.00 81.44 135 VAL A C 1
ATOM 1061 O O . VAL A 1 135 ? 13.746 -7.820 -6.532 1.00 81.44 135 VAL A O 1
ATOM 1064 N N . THR A 1 136 ? 12.196 -6.876 -7.874 1.00 84.88 136 THR A N 1
ATOM 1065 C CA . THR A 1 136 ? 11.384 -6.280 -6.815 1.00 84.88 136 THR A CA 1
ATOM 1066 C C . THR A 1 136 ? 10.139 -7.126 -6.590 1.00 84.88 136 THR A C 1
ATOM 1068 O O . THR A 1 136 ? 9.368 -7.411 -7.511 1.00 84.88 136 THR A O 1
ATOM 1071 N N . TYR A 1 137 ? 9.917 -7.522 -5.341 1.00 86.62 137 TYR A N 1
ATOM 1072 C CA . TYR A 1 137 ? 8.770 -8.333 -4.952 1.00 86.62 137 TYR A CA 1
ATOM 1073 C C . TYR A 1 137 ? 8.361 -8.087 -3.498 1.00 86.62 137 TYR A C 1
ATOM 1075 O O . TYR A 1 137 ? 9.117 -7.541 -2.693 1.00 86.62 137 TYR A O 1
ATOM 1083 N N . THR A 1 138 ? 7.149 -8.514 -3.166 1.00 88.06 138 THR A N 1
ATOM 1084 C CA . THR A 1 138 ? 6.602 -8.530 -1.811 1.00 88.06 138 THR A CA 1
ATOM 1085 C C . THR A 1 138 ? 5.835 -9.827 -1.578 1.00 88.06 138 THR A C 1
ATOM 1087 O O . THR A 1 138 ? 4.986 -10.207 -2.382 1.00 88.06 138 THR A O 1
ATOM 1090 N N . ASN A 1 139 ? 6.153 -10.499 -0.475 1.00 90.31 139 ASN A N 1
ATOM 1091 C CA . ASN A 1 139 ? 5.547 -11.740 -0.010 1.00 90.31 139 ASN A CA 1
ATOM 1092 C C . ASN A 1 139 ? 5.050 -11.549 1.426 1.00 90.31 139 ASN A C 1
ATOM 1094 O O . ASN A 1 139 ? 5.734 -10.948 2.258 1.00 90.31 139 ASN A O 1
ATOM 1098 N N . GLY A 1 140 ? 3.880 -12.078 1.757 1.00 90.69 140 GLY A N 1
ATOM 1099 C CA . GLY A 1 140 ? 3.271 -11.920 3.072 1.00 90.69 140 GLY A CA 1
ATOM 1100 C C . GLY A 1 140 ? 1.875 -12.518 3.136 1.00 90.69 140 GLY A C 1
ATOM 1101 O O . GLY A 1 140 ? 1.618 -13.547 2.521 1.00 90.69 140 GLY A O 1
ATOM 1102 N N . VAL A 1 141 ? 0.972 -11.868 3.869 1.00 89.44 141 VAL A N 1
ATOM 1103 C CA . VAL A 1 141 ? -0.405 -12.348 4.071 1.00 89.44 141 VAL A CA 1
ATOM 1104 C C . VAL A 1 141 ? -1.441 -11.289 3.724 1.00 89.44 141 VAL A C 1
ATOM 1106 O O . VAL A 1 141 ? -1.202 -10.087 3.871 1.00 89.44 141 VAL A O 1
ATOM 1109 N N . LEU A 1 142 ? -2.619 -11.734 3.299 1.00 88.38 142 LEU A N 1
ATOM 1110 C CA . LEU A 1 142 ? -3.759 -10.863 3.056 1.00 88.38 142 LEU A CA 1
ATOM 1111 C C . LEU A 1 142 ? -4.420 -10.403 4.354 1.00 88.38 142 LEU A C 1
ATOM 1113 O O . LEU A 1 142 ? -4.583 -11.129 5.344 1.00 88.38 142 LEU A O 1
ATOM 1117 N N . ALA A 1 143 ? -4.828 -9.143 4.335 1.00 90.31 143 ALA A N 1
ATOM 1118 C CA . ALA A 1 143 ? -5.251 -8.444 5.521 1.00 90.31 143 ALA A CA 1
ATOM 1119 C C . ALA A 1 143 ? -6.369 -7.448 5.243 1.00 90.31 143 ALA A C 1
ATOM 1121 O O . ALA A 1 143 ? -6.356 -6.786 4.214 1.00 90.31 143 ALA A O 1
ATOM 1122 N N . ARG A 1 144 ? -7.300 -7.286 6.190 1.00 91.56 144 ARG A N 1
ATOM 1123 C CA . ARG A 1 144 ? -8.129 -6.084 6.299 1.00 91.56 144 ARG A CA 1
ATOM 1124 C C . ARG A 1 144 ? -7.656 -5.186 7.425 1.00 91.56 144 ARG A C 1
ATOM 1126 O O . ARG A 1 144 ? -7.257 -5.693 8.477 1.00 91.56 144 ARG A O 1
ATOM 1133 N N . GLU A 1 145 ? -7.754 -3.882 7.199 1.00 93.12 145 GLU A N 1
ATOM 1134 C CA . GLU A 1 145 ? -7.433 -2.835 8.167 1.00 93.12 145 GLU A CA 1
ATOM 1135 C C . GLU A 1 145 ? -8.247 -1.556 7.897 1.00 93.12 145 GLU A C 1
ATOM 1137 O O . GLU A 1 145 ? -8.862 -1.393 6.842 1.00 93.12 145 GLU A O 1
ATOM 1142 N N . THR A 1 146 ? -8.270 -0.653 8.874 1.00 92.88 146 THR A N 1
ATOM 1143 C CA . THR A 1 146 ? -8.732 0.725 8.743 1.00 92.88 146 THR A CA 1
ATOM 1144 C C . THR A 1 146 ? -7.552 1.641 8.451 1.00 92.88 146 THR A C 1
ATOM 1146 O O . THR A 1 146 ? -6.661 1.814 9.280 1.00 92.88 146 THR A O 1
ATOM 1149 N N . PHE A 1 147 ? -7.550 2.252 7.270 1.00 90.44 147 PHE A N 1
ATOM 1150 C CA . PHE A 1 147 ? -6.515 3.204 6.881 1.00 90.44 147 PHE A CA 1
ATOM 1151 C C . PHE A 1 147 ? -6.941 4.602 7.296 1.00 90.44 147 PHE A C 1
ATOM 1153 O O . PHE A 1 147 ? -8.092 4.988 7.107 1.00 90.44 147 PHE A O 1
ATOM 1160 N N . MET A 1 148 ? -6.010 5.365 7.858 1.00 88.38 148 MET A N 1
ATOM 1161 C CA . MET A 1 148 ? -6.292 6.707 8.345 1.00 88.38 148 MET A CA 1
ATOM 1162 C C . MET A 1 148 ? -5.448 7.729 7.596 1.00 88.38 148 MET A C 1
ATOM 1164 O O . MET A 1 148 ? -4.223 7.631 7.565 1.00 88.38 148 MET A O 1
ATOM 1168 N N . MET A 1 149 ? -6.112 8.725 7.025 1.00 86.44 149 MET A N 1
ATOM 1169 C CA . MET A 1 149 ? -5.497 9.799 6.251 1.00 86.44 149 MET A CA 1
ATOM 1170 C C . MET A 1 149 ? -5.853 11.147 6.861 1.00 86.44 149 MET A C 1
ATOM 1172 O O . MET A 1 149 ? -6.859 11.280 7.558 1.00 86.44 149 MET A O 1
ATOM 1176 N N . ASN A 1 150 ? -5.030 12.156 6.598 1.00 85.81 150 ASN A N 1
ATOM 1177 C CA . ASN A 1 150 ? -5.411 13.526 6.908 1.00 85.81 150 ASN A CA 1
ATOM 1178 C C . ASN A 1 150 ? -6.432 13.999 5.870 1.00 85.81 150 ASN A C 1
ATOM 1180 O O . ASN A 1 150 ? -6.332 13.659 4.691 1.00 85.81 150 ASN A O 1
ATOM 1184 N N . SER A 1 151 ? -7.405 14.779 6.317 1.00 83.06 151 SER A N 1
ATOM 1185 C CA . SER A 1 151 ? -8.455 15.327 5.468 1.00 83.06 151 SER A CA 1
ATOM 1186 C C . SER A 1 151 ? -8.655 16.792 5.821 1.00 83.06 151 SER A C 1
ATOM 1188 O O . SER A 1 151 ? -8.840 17.120 6.991 1.00 83.06 151 SER A O 1
ATOM 1190 N N . SER A 1 152 ? -8.601 17.662 4.812 1.00 75.62 152 SER A N 1
ATOM 1191 C CA . SER A 1 152 ? -8.956 19.079 4.945 1.00 75.62 152 SER A CA 1
ATOM 1192 C C . SER A 1 152 ? -10.460 19.292 5.110 1.00 75.62 152 SER A C 1
ATOM 1194 O O . SER A 1 152 ? -10.870 20.320 5.637 1.00 75.62 152 SER A O 1
ATOM 1196 N N . ASP A 1 153 ? -11.253 18.309 4.682 1.00 71.06 153 ASP A N 1
ATOM 1197 C CA . ASP A 1 153 ? -12.701 18.437 4.499 1.00 71.06 153 ASP A CA 1
ATOM 1198 C C . ASP A 1 153 ? -13.479 17.661 5.579 1.00 71.06 153 ASP A C 1
ATOM 1200 O O . ASP A 1 153 ? -14.697 17.753 5.686 1.00 71.06 153 ASP A O 1
ATOM 1204 N N . SER A 1 154 ? -12.778 16.886 6.413 1.00 71.12 154 SER A N 1
ATOM 1205 C CA . SER A 1 154 ? -13.346 16.215 7.581 1.00 71.12 154 SER A CA 1
ATOM 1206 C C . SER A 1 154 ? -13.347 17.148 8.789 1.00 71.12 154 SER A C 1
ATOM 1208 O O . SER A 1 154 ? -12.311 17.711 9.145 1.00 71.12 154 SER A O 1
ATOM 1210 N N . ALA A 1 155 ? -14.470 17.218 9.510 1.00 72.56 155 ALA A N 1
ATOM 1211 C CA . ALA A 1 155 ? -14.579 17.971 10.764 1.00 72.56 155 ALA A CA 1
ATOM 1212 C C . ALA A 1 155 ? -13.554 17.538 11.836 1.00 72.56 155 ALA A C 1
ATOM 1214 O O . ALA A 1 155 ? -13.209 18.322 12.716 1.00 72.56 155 ALA A O 1
ATOM 1215 N N . SER A 1 156 ? -13.048 16.300 11.769 1.00 78.69 156 SER A N 1
ATOM 1216 C CA . SER A 1 156 ? -12.014 15.784 12.677 1.00 78.69 156 SER A CA 1
ATOM 1217 C C . SER A 1 156 ? -10.580 15.990 12.165 1.00 78.69 156 SER A C 1
ATOM 1219 O O . SER A 1 156 ? -9.627 15.588 12.834 1.00 78.69 156 SER A O 1
ATOM 1221 N N . GLY A 1 157 ? -10.404 16.552 10.963 1.00 84.19 157 GLY A N 1
ATOM 1222 C CA . GLY A 1 157 ? -9.118 16.652 10.264 1.00 84.19 157 GLY A CA 1
ATOM 1223 C C . GLY A 1 157 ? -8.562 15.307 9.775 1.00 84.19 157 GLY A C 1
ATOM 1224 O O . GLY A 1 157 ? -7.452 15.239 9.239 1.00 84.19 157 GLY A O 1
ATOM 1225 N N . ARG A 1 158 ? -9.300 14.210 9.986 1.00 83.94 158 ARG A N 1
ATOM 1226 C CA . ARG A 1 158 ? -8.882 12.843 9.661 1.00 83.94 158 ARG A CA 1
ATOM 1227 C C . ARG A 1 158 ? -10.009 12.086 8.972 1.00 83.94 158 ARG A C 1
ATOM 1229 O O . ARG A 1 158 ? -11.182 12.240 9.309 1.00 83.94 158 ARG A O 1
ATOM 1236 N N . LEU A 1 159 ? -9.632 11.241 8.026 1.00 87.19 159 LEU A N 1
ATOM 1237 C CA . LEU A 1 159 ? -10.511 10.310 7.337 1.00 87.19 159 LEU A CA 1
ATOM 1238 C C . LEU A 1 159 ? -10.079 8.886 7.677 1.00 87.19 159 LEU A C 1
ATOM 1240 O O . LEU A 1 159 ? -8.934 8.513 7.423 1.00 87.19 159 LEU A O 1
ATOM 1244 N N . SER A 1 160 ? -10.999 8.102 8.234 1.00 88.75 160 SER A N 1
ATOM 1245 C CA . SER A 1 160 ? -10.809 6.675 8.488 1.00 88.75 160 SER A CA 1
ATOM 1246 C C . SER A 1 160 ? -11.571 5.871 7.446 1.00 88.75 160 SER A C 1
ATOM 1248 O O . SER A 1 160 ? -12.790 5.992 7.346 1.00 88.75 160 SER A O 1
ATOM 1250 N N . ILE A 1 161 ? -10.859 5.036 6.698 1.00 87.19 161 ILE A N 1
ATOM 1251 C CA . ILE A 1 161 ? -11.415 4.179 5.654 1.00 87.19 161 ILE A CA 1
ATOM 1252 C C . ILE A 1 161 ? -11.306 2.728 6.139 1.00 87.19 161 ILE A C 1
ATOM 1254 O O . ILE A 1 161 ? -10.205 2.173 6.139 1.00 87.19 161 ILE A O 1
ATOM 1258 N N . PRO A 1 162 ? -12.398 2.122 6.637 1.00 90.81 162 PRO A N 1
ATOM 1259 C CA . PRO A 1 162 ? -12.372 0.769 7.176 1.00 90.81 162 PRO A CA 1
ATOM 1260 C C . PRO A 1 162 ? -12.363 -0.291 6.070 1.00 90.81 162 PRO A C 1
ATOM 1262 O O . PRO A 1 162 ? -12.700 -0.025 4.921 1.00 90.81 162 PRO A O 1
ATOM 1265 N N . ASN A 1 163 ? -12.060 -1.533 6.454 1.00 88.06 163 ASN A N 1
ATOM 1266 C CA . ASN A 1 163 ? -12.154 -2.722 5.597 1.00 88.06 163 ASN A CA 1
ATOM 1267 C C . ASN A 1 163 ? -11.278 -2.688 4.331 1.00 88.06 163 ASN A C 1
ATOM 1269 O O . ASN A 1 163 ? -11.545 -3.432 3.383 1.00 88.06 163 ASN A O 1
ATOM 1273 N N . ILE A 1 164 ? -10.202 -1.899 4.333 1.00 87.56 164 ILE A N 1
ATOM 1274 C CA . ILE A 1 164 ? -9.220 -1.893 3.250 1.00 87.56 164 ILE A CA 1
ATOM 1275 C C . ILE A 1 164 ? -8.528 -3.243 3.216 1.00 87.56 164 ILE A C 1
ATOM 1277 O O . ILE A 1 164 ? -7.878 -3.634 4.183 1.00 87.56 164 ILE A O 1
ATOM 1281 N N . THR A 1 165 ? -8.683 -3.951 2.100 1.00 87.75 165 THR A N 1
ATOM 1282 C CA . THR A 1 165 ? -7.941 -5.183 1.839 1.00 87.75 165 THR A CA 1
ATOM 1283 C C . THR A 1 165 ? -6.566 -4.823 1.297 1.00 87.75 165 THR A C 1
ATOM 1285 O O . THR A 1 165 ? -6.470 -4.094 0.313 1.00 87.75 165 THR A O 1
ATOM 1288 N N . PHE A 1 166 ? -5.512 -5.320 1.934 1.00 89.19 166 PHE A N 1
ATOM 1289 C CA . PHE A 1 166 ? -4.134 -5.027 1.563 1.00 89.19 166 PHE A CA 1
ATOM 1290 C C . PHE A 1 166 ? -3.217 -6.233 1.797 1.00 89.19 166 PHE A C 1
ATOM 1292 O O . PHE A 1 166 ? -3.531 -7.142 2.573 1.00 89.19 166 PHE A O 1
ATOM 1299 N N . GLY A 1 167 ? -2.074 -6.228 1.118 1.00 89.94 167 GLY A N 1
ATOM 1300 C CA . GLY A 1 167 ? -0.976 -7.156 1.347 1.00 89.94 167 GLY A CA 1
ATOM 1301 C C . GLY A 1 167 ? -0.093 -6.699 2.503 1.00 89.94 167 GLY A C 1
ATOM 1302 O O . GLY A 1 167 ? 0.491 -5.615 2.462 1.00 89.94 167 GLY A O 1
ATOM 1303 N N . CYS A 1 168 ? 0.016 -7.530 3.533 1.00 92.81 168 CYS A N 1
ATOM 1304 C CA . CYS A 1 168 ? 0.880 -7.304 4.683 1.00 92.81 168 CYS A CA 1
ATOM 1305 C C . CYS A 1 168 ? 2.210 -8.031 4.445 1.00 92.81 168 CYS A C 1
ATOM 1307 O O . CYS A 1 168 ? 2.345 -9.215 4.763 1.00 92.81 168 CYS A O 1
ATOM 1309 N N . GLY A 1 169 ? 3.156 -7.343 3.802 1.00 92.50 169 GLY A N 1
ATOM 1310 C CA . GLY A 1 169 ? 4.399 -7.918 3.287 1.00 92.50 169 GLY A CA 1
ATOM 1311 C C . GLY A 1 169 ? 5.425 -8.166 4.389 1.00 92.50 169 GLY A C 1
ATO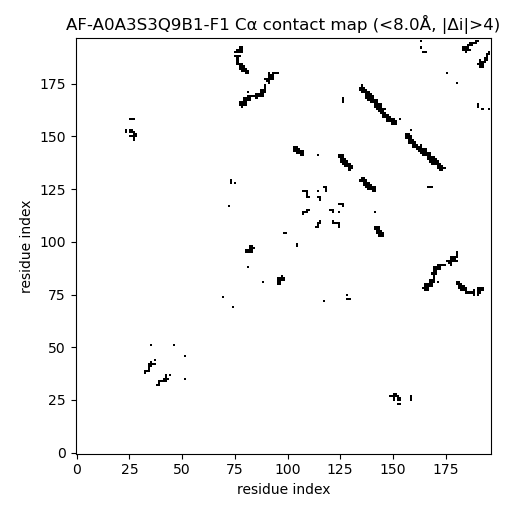M 1312 O O . GLY A 1 169 ? 5.849 -7.231 5.063 1.00 92.50 169 GLY A O 1
ATOM 1313 N N . GLN A 1 170 ? 5.874 -9.406 4.540 1.00 94.19 170 GLN A N 1
ATOM 1314 C CA . GLN A 1 170 ? 6.854 -9.842 5.542 1.00 94.19 170 GLN A CA 1
ATOM 1315 C C . GLN A 1 170 ? 8.215 -10.201 4.929 1.00 94.19 170 GLN A C 1
ATOM 1317 O O . GLN A 1 170 ? 9.204 -10.329 5.648 1.00 94.19 170 GLN A O 1
ATOM 1322 N N . ASP A 1 171 ? 8.282 -10.356 3.612 1.00 93.25 171 ASP A N 1
ATOM 1323 C CA . ASP A 1 171 ? 9.508 -10.532 2.840 1.00 93.25 171 ASP A CA 1
ATOM 1324 C C . ASP A 1 171 ? 9.412 -9.633 1.604 1.00 93.25 171 ASP A C 1
ATOM 1326 O O . ASP A 1 171 ? 8.528 -9.802 0.769 1.00 93.25 171 ASP A O 1
ATOM 1330 N N . ASN A 1 172 ? 10.237 -8.590 1.555 1.00 91.25 172 ASN A N 1
ATOM 1331 C CA . ASN A 1 172 ? 10.122 -7.510 0.583 1.00 91.25 172 ASN A CA 1
ATOM 1332 C C . ASN A 1 172 ? 11.495 -7.168 0.016 1.00 91.25 172 ASN A C 1
ATOM 1334 O O . ASN A 1 172 ? 12.380 -6.695 0.733 1.00 91.25 172 ASN A O 1
ATOM 1338 N N . HIS A 1 173 ? 11.645 -7.323 -1.291 1.00 89.19 173 HIS A N 1
ATOM 1339 C CA . HIS A 1 173 ? 12.876 -7.018 -2.001 1.00 89.19 173 HIS A CA 1
ATOM 1340 C C . HIS A 1 173 ? 12.642 -5.881 -2.991 1.00 89.19 173 HIS A C 1
ATOM 1342 O O . HIS A 1 173 ? 11.585 -5.804 -3.612 1.00 89.19 173 HIS A O 1
ATOM 1348 N N . GLY A 1 174 ? 13.617 -4.984 -3.112 1.00 81.88 174 GLY A N 1
ATOM 1349 C CA . GLY A 1 174 ? 13.515 -3.759 -3.903 1.00 81.88 174 GLY A CA 1
ATOM 1350 C C . GLY A 1 174 ? 14.053 -2.544 -3.156 1.00 81.88 174 GLY A C 1
ATOM 1351 O O . GLY A 1 174 ? 14.567 -2.659 -2.042 1.00 81.88 174 GLY A O 1
ATOM 1352 N N . THR A 1 175 ? 13.928 -1.364 -3.765 1.00 70.44 175 THR A N 1
ATOM 1353 C CA . THR A 1 175 ? 14.501 -0.128 -3.217 1.00 70.44 175 THR A CA 1
ATOM 1354 C C . THR A 1 175 ? 13.478 1.001 -3.224 1.00 70.44 175 THR A C 1
ATOM 1356 O O . THR A 1 175 ? 13.215 1.603 -4.258 1.00 70.44 175 THR A O 1
ATOM 1359 N N . PHE A 1 176 ? 12.958 1.340 -2.042 1.00 69.75 176 PHE A N 1
ATOM 1360 C CA . PHE A 1 176 ? 12.157 2.553 -1.804 1.00 69.75 176 PHE A CA 1
ATOM 1361 C C . PHE A 1 176 ? 12.966 3.670 -1.120 1.00 69.75 176 PHE A C 1
ATOM 1363 O O . PHE A 1 176 ? 12.394 4.546 -0.477 1.00 69.75 176 PHE A O 1
ATOM 1370 N N . PHE A 1 177 ? 14.304 3.584 -1.165 1.00 67.56 177 PHE A N 1
ATOM 1371 C CA . PHE A 1 177 ? 15.249 4.495 -0.489 1.00 67.56 177 PHE A CA 1
ATOM 1372 C C . PHE A 1 177 ? 14.955 4.728 1.006 1.00 67.56 177 PHE A C 1
ATOM 1374 O O . PHE A 1 177 ? 15.392 5.700 1.609 1.00 67.56 177 PHE A O 1
ATOM 1381 N N . GLY A 1 178 ? 14.212 3.802 1.610 1.00 71.00 178 GLY A N 1
ATOM 1382 C CA . GLY A 1 178 ? 13.735 3.846 2.981 1.00 71.00 178 GLY A CA 1
ATOM 1383 C C . GLY A 1 178 ? 12.646 4.878 3.290 1.00 71.00 178 GLY A C 1
ATOM 1384 O O . GLY A 1 178 ? 12.204 4.933 4.436 1.00 71.00 178 GLY A O 1
ATOM 1385 N N . GLU A 1 179 ? 12.175 5.641 2.308 1.00 78.62 179 GLU A N 1
ATOM 1386 C CA . GLU A 1 179 ? 11.156 6.682 2.500 1.00 78.62 179 GLU A CA 1
ATOM 1387 C C . GLU A 1 179 ? 9.728 6.124 2.513 1.00 78.62 179 GLU A C 1
ATOM 1389 O O . GLU A 1 179 ? 8.835 6.722 3.110 1.00 78.62 179 GLU A O 1
ATOM 1394 N N . ALA A 1 180 ? 9.508 4.960 1.894 1.00 82.62 180 ALA A N 1
ATOM 1395 C CA . ALA A 1 180 ? 8.195 4.329 1.819 1.00 82.62 180 ALA A CA 1
ATOM 1396 C C . ALA A 1 180 ? 8.158 2.950 2.495 1.00 82.62 180 ALA A C 1
ATOM 1398 O O . ALA A 1 180 ? 9.050 2.113 2.330 1.00 82.62 180 ALA A O 1
ATOM 1399 N N . ALA A 1 181 ? 7.063 2.705 3.216 1.00 86.56 181 ALA A N 1
ATOM 1400 C CA . ALA A 1 181 ? 6.737 1.428 3.851 1.00 86.56 181 ALA A CA 1
ATOM 1401 C C . ALA A 1 181 ? 5.750 0.593 3.018 1.00 86.56 181 ALA A C 1
ATOM 1403 O O . ALA A 1 181 ? 5.154 -0.333 3.557 1.00 86.56 181 ALA A O 1
ATOM 1404 N N . GLY A 1 182 ? 5.459 0.964 1.768 1.00 88.44 182 GLY A N 1
ATOM 1405 C CA . GLY A 1 182 ? 4.356 0.362 1.024 1.00 88.44 182 GLY A CA 1
ATOM 1406 C C . GLY A 1 182 ? 4.005 1.067 -0.282 1.00 88.44 182 GLY A C 1
ATOM 1407 O O . GLY A 1 182 ? 4.600 2.087 -0.633 1.00 88.44 182 GLY A O 1
ATOM 1408 N N . VAL A 1 183 ? 2.992 0.539 -0.968 1.00 86.62 183 VAL A N 1
ATOM 1409 C CA . VAL A 1 183 ? 2.377 1.127 -2.169 1.00 86.62 183 VAL A CA 1
ATOM 1410 C C . VAL A 1 183 ? 0.866 1.171 -1.987 1.00 86.62 183 VAL A C 1
ATOM 1412 O O . VAL A 1 183 ? 0.251 0.229 -1.496 1.00 86.62 183 VAL A O 1
ATOM 1415 N N . VAL A 1 184 ? 0.254 2.269 -2.425 1.00 87.50 184 VAL A N 1
ATOM 1416 C CA . VAL A 1 184 ? -1.201 2.415 -2.493 1.00 87.50 184 VAL A CA 1
ATOM 1417 C C . VAL A 1 184 ? -1.627 2.337 -3.955 1.00 87.50 184 VAL A C 1
ATOM 1419 O O . VAL A 1 184 ? -1.360 3.246 -4.740 1.00 87.50 184 VAL A O 1
ATOM 1422 N N . GLY A 1 185 ? -2.292 1.250 -4.335 1.00 84.69 185 GLY A N 1
ATOM 1423 C CA . GLY A 1 185 ? -2.829 1.097 -5.681 1.00 84.69 185 GLY A CA 1
ATOM 1424 C C . GLY A 1 185 ? -4.082 1.946 -5.916 1.00 84.69 185 GLY A C 1
ATOM 1425 O O . GLY A 1 185 ? -5.073 1.824 -5.194 1.00 84.69 185 GLY A O 1
ATOM 1426 N N . LEU A 1 186 ? -4.066 2.780 -6.964 1.00 83.62 186 LEU A N 1
ATOM 1427 C CA . LEU A 1 186 ? -5.142 3.728 -7.323 1.00 83.62 186 LEU A CA 1
ATOM 1428 C C . LEU A 1 186 ? -5.803 3.442 -8.682 1.00 83.62 186 LEU A C 1
ATOM 1430 O O . LEU A 1 186 ? -6.410 4.328 -9.277 1.00 83.62 186 LEU A O 1
ATOM 1434 N N . GLY A 1 187 ? -5.630 2.251 -9.252 1.00 75.50 187 GLY A N 1
ATOM 1435 C CA . GLY A 1 187 ? -6.244 1.952 -10.546 1.00 75.50 187 GLY A CA 1
ATOM 1436 C C . GLY A 1 187 ? -7.533 1.149 -10.439 1.00 75.50 187 GLY A C 1
ATOM 1437 O O . GLY A 1 187 ? -7.991 0.779 -9.373 1.00 75.50 187 GLY A O 1
ATOM 1438 N N . LYS A 1 188 ? -8.121 0.825 -11.589 1.00 70.50 188 LYS A N 1
ATOM 1439 C CA . LYS A 1 188 ? -9.316 -0.026 -11.640 1.00 70.50 188 LYS A CA 1
ATOM 1440 C C . LYS A 1 188 ? -8.955 -1.452 -11.218 1.00 70.50 188 LYS A C 1
ATOM 1442 O O . LYS A 1 188 ? -8.131 -2.066 -11.901 1.00 70.50 188 LYS A O 1
ATOM 1447 N N . GLY A 1 189 ? -9.529 -1.935 -10.121 1.00 69.50 189 GLY A N 1
ATOM 1448 C CA . GLY A 1 189 ? -9.354 -3.299 -9.624 1.00 69.50 189 GLY A CA 1
ATOM 1449 C C . GLY A 1 189 ? -9.933 -3.458 -8.215 1.00 69.50 189 GLY A C 1
ATOM 1450 O O . GLY A 1 189 ? -9.868 -2.506 -7.445 1.00 69.50 189 GLY A O 1
ATOM 1451 N N . PRO A 1 190 ? -10.466 -4.636 -7.849 1.00 66.19 190 PRO A N 1
ATOM 1452 C CA . PRO A 1 190 ? -11.201 -4.847 -6.592 1.00 66.19 190 PRO A CA 1
ATOM 1453 C C . PRO A 1 190 ? -10.378 -4.616 -5.310 1.00 66.19 190 PRO A C 1
ATOM 1455 O O . PRO A 1 190 ? -10.943 -4.546 -4.225 1.00 66.19 190 PRO A O 1
ATOM 1458 N N . PHE A 1 191 ? -9.055 -4.478 -5.429 1.00 71.19 191 PHE A N 1
ATOM 1459 C CA . PHE A 1 191 ? -8.121 -4.265 -4.318 1.00 71.19 191 PHE A CA 1
ATOM 1460 C C . PHE A 1 191 ? -7.417 -2.903 -4.366 1.00 71.19 191 PHE A C 1
ATOM 1462 O O . PHE A 1 191 ? -6.471 -2.659 -3.620 1.00 71.19 191 PHE A O 1
ATOM 1469 N N . SER A 1 192 ? -7.876 -2.004 -5.240 1.00 77.31 192 SER A N 1
ATOM 1470 C CA . SER A 1 192 ? -7.426 -0.617 -5.250 1.00 77.31 192 SER A CA 1
ATOM 1471 C C . SER A 1 192 ? -8.188 0.208 -4.224 1.00 77.31 192 SER A C 1
ATOM 1473 O O . SER A 1 192 ? -9.402 0.066 -4.096 1.00 77.31 192 SER A O 1
ATOM 1475 N N . LEU A 1 193 ? -7.500 1.161 -3.594 1.00 81.81 193 LEU A N 1
ATOM 1476 C CA . LEU A 1 193 ? -8.095 2.107 -2.651 1.00 81.81 193 LEU A CA 1
ATOM 1477 C C . LEU A 1 193 ? -9.350 2.809 -3.205 1.00 81.81 193 LEU A C 1
ATOM 1479 O O . LEU A 1 193 ? -10.285 3.054 -2.455 1.00 81.81 193 LEU A O 1
ATOM 1483 N N . ILE A 1 194 ? -9.389 3.101 -4.512 1.00 77.06 194 ILE A N 1
ATOM 1484 C CA . ILE A 1 194 ? -10.502 3.831 -5.148 1.00 77.06 194 ILE A CA 1
ATOM 1485 C C . ILE A 1 194 ? -11.659 2.935 -5.612 1.00 77.06 194 ILE A C 1
ATOM 1487 O O . ILE A 1 194 ? -12.654 3.439 -6.123 1.00 77.06 194 ILE A O 1
ATOM 1491 N N . SER A 1 195 ? -11.515 1.614 -5.506 1.00 65.44 195 SER A N 1
ATOM 1492 C CA . SER A 1 195 ? -12.544 0.645 -5.918 1.00 65.44 195 SER A CA 1
ATOM 1493 C C . SER A 1 195 ? -13.234 -0.025 -4.724 1.00 65.44 195 SER A C 1
ATOM 1495 O O . SER A 1 195 ? -14.079 -0.892 -4.925 1.00 65.44 195 SER A O 1
ATOM 1497 N N . LEU A 1 196 ? -12.868 0.353 -3.495 1.00 58.25 196 LEU A N 1
ATOM 1498 C CA . LEU A 1 196 ? -13.416 -0.191 -2.255 1.00 58.25 196 LEU A CA 1
ATOM 1499 C C . LEU A 1 196 ? -14.617 0.664 -1.828 1.00 58.25 196 LEU A C 1
ATOM 1501 O O . LEU A 1 196 ? -14.441 1.719 -1.222 1.00 58.25 196 LEU A O 1
ATOM 1505 N N . ASN A 1 197 ? -15.821 0.220 -2.191 1.00 42.44 197 ASN A N 1
ATOM 1506 C CA . ASN A 1 197 ? -17.099 0.761 -1.724 1.00 42.44 197 ASN A CA 1
ATOM 1507 C C . ASN A 1 197 ? -18.022 -0.397 -1.338 1.00 42.44 197 ASN A C 1
ATOM 1509 O O . ASN A 1 197 ? -18.153 -1.322 -2.173 1.00 42.44 197 ASN A O 1
#

Mean predicted aligned error: 12.98 Å